Prot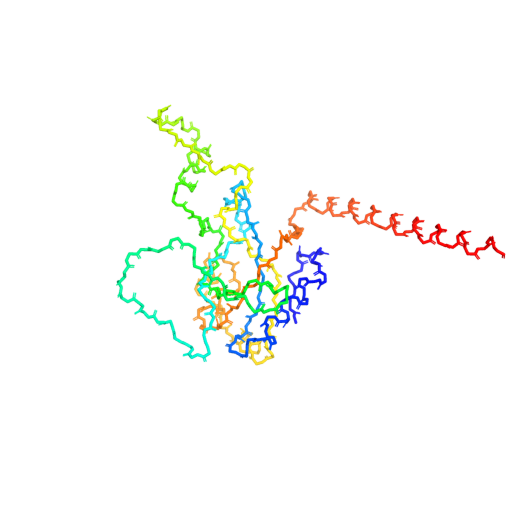ein AF-A0A7S3VY33-F1 (afdb_monomer_lite)

Sequence (222 aa):
VNVQGDEPLVEPSAIDASARLLLSHPTADIATLSTPLPAALLLDPSKVKVVCGPPLHSEGLLPVSRGAAGPSGGGAERVGGEGATCRRALFFSRAPIGVDRQTLASLLLRGGGAADPNPGAPNPGPNPGECAAQQHVGLYAFRPPSLQRFVELPPSRLEALEQLEQMRALEAGMAILVGEVQSARSGVDTREDYEMLQRVWREREGSARRSERAKRAGATGI

Secondary structure (DSSP, 8-state):
-EE-TT-TT--HHHHHHHHHHHHH-TT-SEEEEEEEEEGGGTT-TTS-EEEEES---TTS-----------S-------TTTPPPEEEEEEEESSS-SS-HHHHHHHHHHTTTPPPS-TTS---PPPTTSEEEEEEEEEEEE-HHHHHHHHHSPPPHHHHHHT-THHHHHHTT--EEEEE-S-PPPP--SHHHHHHHHHHHHHHHHHHHHHHHHHHHHHT--

Foldseek 3Di:
DDFDPLQPPDDVVQQVLQVVLCVVDVQAFKEFAKAFDFLVCLLPLVFKFWDWDAADDPPRDDPPPPDDDDDDDDDQDDPDDPRFRKTWTPDIASHNPAFDPLLVVVVVCVVVPDDDPDPPDPRPNPDRPDRGGITTHRDMDGDPVSVVVLVPQDQDPVCVVRVDSVVSCVVVVGIYMYGYDHDRDDGNPDPVSVVVVVVVVVVVVVVVVVVVVVVVVVVVPD

pLDDT: mean 73.26, std 20.67, range [27.84, 97.62]

Structure (mmCIF, N/CA/C/O backbone):
data_AF-A0A7S3VY33-F1
#
_entry.id   AF-A0A7S3VY33-F1
#
loop_
_atom_site.group_PDB
_atom_site.id
_atom_site.type_symbol
_atom_site.label_atom_id
_atom_site.label_alt_id
_atom_site.label_comp_id
_atom_site.label_asym_id
_atom_site.label_entity_id
_atom_site.label_seq_id
_atom_site.pdbx_PDB_ins_code
_atom_site.Cartn_x
_atom_site.Cartn_y
_atom_site.Cartn_z
_atom_site.occupancy
_atom_site.B_iso_or_equiv
_atom_site.auth_seq_id
_atom_site.auth_comp_id
_atom_site.auth_asym_id
_atom_site.auth_atom_id
_atom_site.pdbx_PDB_model_num
ATOM 1 N N . VAL A 1 1 ? -5.052 2.352 13.911 1.00 68.69 1 VAL A N 1
ATOM 2 C CA . VAL A 1 1 ? -4.043 2.540 12.846 1.00 68.69 1 VAL A CA 1
ATOM 3 C C . VAL A 1 1 ? -2.993 1.464 13.041 1.00 68.69 1 VAL A C 1
ATOM 5 O O . VAL A 1 1 ? -2.553 1.292 14.169 1.00 68.69 1 VAL A O 1
ATOM 8 N N . ASN A 1 2 ? -2.694 0.701 11.998 1.00 74.50 2 ASN A N 1
ATOM 9 C CA . ASN A 1 2 ? -1.633 -0.291 11.928 1.00 74.50 2 ASN A CA 1
ATOM 10 C C . ASN A 1 2 ? -0.453 0.309 11.151 1.00 74.50 2 ASN A C 1
ATOM 12 O O . ASN A 1 2 ? -0.655 0.894 10.088 1.00 74.50 2 ASN A O 1
ATOM 16 N N . VAL A 1 3 ? 0.756 0.169 11.678 1.00 65.94 3 VAL A N 1
ATOM 17 C CA . VAL A 1 3 ? 2.002 0.609 11.035 1.00 65.94 3 VAL A CA 1
ATOM 18 C C . VAL A 1 3 ? 2.843 -0.643 10.818 1.00 65.94 3 VAL A C 1
ATOM 20 O O . VAL A 1 3 ? 2.981 -1.422 11.763 1.00 65.94 3 VAL A O 1
ATOM 23 N N . GLN A 1 4 ? 3.367 -0.877 9.612 1.00 65.06 4 GLN A N 1
ATOM 24 C CA . GLN A 1 4 ? 4.280 -2.004 9.405 1.00 65.06 4 GLN A CA 1
ATOM 25 C C . GLN A 1 4 ? 5.554 -1.827 10.252 1.00 65.06 4 GLN A C 1
ATOM 27 O O . GLN A 1 4 ? 6.039 -0.715 10.463 1.00 65.06 4 GLN A O 1
ATOM 32 N N . GLY A 1 5 ? 6.062 -2.935 10.802 1.00 56.34 5 GLY A N 1
ATOM 33 C CA . GLY A 1 5 ? 7.156 -2.927 11.784 1.00 56.34 5 GLY A CA 1
ATOM 34 C C . GLY A 1 5 ? 8.536 -2.565 11.220 1.00 56.34 5 GLY A C 1
ATOM 35 O O . GLY A 1 5 ? 9.455 -2.304 11.991 1.00 56.34 5 GLY A O 1
ATOM 36 N N . ASP A 1 6 ? 8.671 -2.538 9.898 1.00 60.50 6 ASP A N 1
ATOM 37 C CA . ASP A 1 6 ? 9.856 -2.158 9.124 1.00 60.50 6 ASP A CA 1
ATOM 38 C C . ASP A 1 6 ? 9.933 -0.648 8.836 1.00 60.50 6 ASP A C 1
ATOM 40 O O . ASP A 1 6 ? 10.920 -0.187 8.270 1.00 60.50 6 ASP A O 1
ATOM 44 N N . GLU A 1 7 ? 8.963 0.150 9.299 1.00 59.84 7 GLU A N 1
ATOM 45 C CA . GLU A 1 7 ? 8.897 1.602 9.084 1.00 59.84 7 GLU A CA 1
ATOM 46 C C . GLU A 1 7 ? 9.165 2.404 10.386 1.00 59.84 7 GLU A C 1
ATOM 48 O O . GLU A 1 7 ? 8.288 3.097 10.910 1.00 59.84 7 GLU A O 1
ATOM 53 N N . PRO A 1 8 ? 10.386 2.381 10.962 1.00 58.38 8 PRO A N 1
ATOM 54 C CA . PRO A 1 8 ? 10.697 3.057 12.231 1.00 58.38 8 PRO A CA 1
ATOM 55 C C . PRO A 1 8 ? 10.697 4.592 12.132 1.00 58.38 8 PRO A C 1
ATOM 57 O O . PRO A 1 8 ? 10.870 5.289 13.135 1.00 58.38 8 PRO A O 1
ATOM 60 N N . LEU A 1 9 ? 10.556 5.127 10.919 1.00 64.88 9 LEU A N 1
ATOM 61 C CA . LEU A 1 9 ? 10.640 6.547 10.607 1.00 64.88 9 LEU A CA 1
ATOM 62 C C . LEU A 1 9 ? 9.317 7.142 10.104 1.00 64.88 9 LEU A C 1
ATOM 64 O O . LEU A 1 9 ? 9.339 8.250 9.569 1.00 64.88 9 LEU A O 1
ATOM 68 N N . VAL A 1 10 ? 8.173 6.467 10.274 1.00 70.12 10 VAL A N 1
ATOM 69 C CA . VAL A 1 10 ? 6.876 7.074 9.927 1.00 70.12 10 VAL A CA 1
ATOM 70 C C . VAL A 1 10 ? 6.707 8.411 10.653 1.00 70.12 10 VAL A C 1
ATOM 72 O O . VAL A 1 10 ? 6.793 8.495 11.878 1.00 70.12 10 VAL A O 1
ATOM 75 N N . GLU A 1 11 ? 6.463 9.474 9.887 1.00 71.50 11 GLU A N 1
ATOM 76 C CA . GLU A 1 11 ? 6.180 10.796 10.443 1.00 71.50 11 GLU A CA 1
ATOM 77 C C . GLU A 1 11 ? 4.804 10.788 11.133 1.00 71.50 11 GLU A C 1
ATOM 79 O O . GLU A 1 11 ? 3.837 10.292 10.549 1.00 71.50 11 GLU A O 1
ATOM 84 N N . PRO A 1 12 ? 4.649 11.385 12.330 1.00 77.62 12 PRO A N 1
ATOM 85 C CA . PRO A 1 12 ? 3.351 11.461 13.005 1.00 77.62 12 PRO A CA 1
ATOM 86 C C . PRO A 1 12 ? 2.241 12.076 12.138 1.00 77.62 12 PRO A C 1
ATOM 88 O O . PRO A 1 12 ? 1.094 11.640 12.185 1.00 77.62 12 PRO A O 1
ATOM 91 N N . SER A 1 13 ? 2.592 13.031 11.271 1.00 78.38 13 SER A N 1
ATOM 92 C CA . SER A 1 13 ? 1.653 13.643 10.325 1.00 78.38 13 SER A CA 1
ATOM 93 C C . SER A 1 13 ? 1.081 12.652 9.305 1.00 78.38 13 SER A C 1
ATOM 95 O O . SER A 1 13 ? -0.052 12.830 8.864 1.00 78.38 13 SER A O 1
ATOM 97 N N . ALA A 1 14 ? 1.815 11.592 8.953 1.00 80.06 14 ALA A N 1
ATOM 98 C CA . ALA A 1 14 ? 1.322 10.529 8.080 1.00 80.06 14 ALA A CA 1
ATOM 99 C C . ALA A 1 14 ? 0.254 9.681 8.793 1.00 80.06 14 ALA A C 1
ATOM 101 O O . ALA A 1 14 ? -0.792 9.373 8.218 1.00 80.06 14 ALA A O 1
ATOM 102 N N . ILE A 1 15 ? 0.466 9.372 10.077 1.00 82.19 15 ILE A N 1
ATOM 103 C CA . ILE A 1 15 ? -0.529 8.688 10.920 1.00 82.19 15 ILE A CA 1
ATOM 104 C C . ILE A 1 15 ? -1.824 9.503 10.950 1.00 82.19 15 ILE A C 1
ATOM 106 O O . ILE A 1 15 ? -2.887 8.978 10.605 1.00 82.19 15 ILE A O 1
ATOM 110 N N . ASP A 1 16 ? -1.721 10.795 11.260 1.00 83.50 16 ASP A N 1
ATOM 111 C CA . ASP A 1 16 ? -2.870 11.701 11.297 1.00 83.50 16 ASP A CA 1
ATOM 112 C C . ASP A 1 16 ? -3.561 11.818 9.934 1.00 83.50 16 ASP A C 1
ATOM 114 O O . ASP A 1 16 ? -4.792 11.792 9.866 1.00 83.50 16 ASP A O 1
ATOM 118 N N . ALA A 1 17 ? -2.797 11.900 8.841 1.00 84.56 17 ALA A N 1
ATOM 119 C CA . ALA A 1 17 ? -3.344 11.951 7.488 1.00 84.56 17 ALA A CA 1
ATOM 120 C C . ALA A 1 17 ? -4.180 10.701 7.175 1.00 84.56 17 ALA A C 1
ATOM 122 O O . ALA A 1 17 ? -5.326 10.823 6.741 1.00 84.56 17 ALA A O 1
ATOM 123 N N . SER A 1 18 ? -3.656 9.505 7.465 1.00 86.81 18 SER A N 1
ATOM 124 C CA . SER A 1 18 ? -4.378 8.246 7.231 1.00 86.81 18 SER A CA 1
ATOM 125 C C . SER A 1 18 ? -5.679 8.154 8.041 1.00 86.81 18 SER A C 1
ATOM 127 O O . SER A 1 18 ? -6.716 7.740 7.519 1.00 86.81 18 SER A O 1
ATOM 129 N N . ALA A 1 19 ? -5.667 8.607 9.299 1.00 87.31 19 ALA A N 1
ATOM 130 C CA . ALA A 1 19 ? -6.851 8.620 10.151 1.00 87.31 19 ALA A CA 1
ATOM 131 C C . ALA A 1 19 ? -7.896 9.635 9.661 1.00 87.31 19 ALA A C 1
ATOM 133 O O . ALA A 1 19 ? -9.084 9.311 9.576 1.00 87.31 19 ALA A O 1
ATOM 134 N N . ARG A 1 20 ? -7.461 10.846 9.288 1.00 87.75 20 ARG A N 1
ATOM 135 C CA . ARG A 1 20 ? -8.342 11.895 8.752 1.00 87.75 20 ARG A CA 1
ATOM 136 C C . ARG A 1 20 ? -9.048 11.452 7.476 1.00 87.75 20 ARG A C 1
ATOM 138 O O . ARG A 1 20 ? -10.230 11.746 7.342 1.00 87.75 20 ARG A O 1
ATOM 145 N N . LEU A 1 21 ? -8.372 10.714 6.590 1.00 86.50 21 LEU A N 1
ATOM 146 C CA . LEU A 1 21 ? -8.980 10.177 5.366 1.00 86.50 21 LEU A CA 1
ATOM 147 C C . LEU A 1 21 ? -10.179 9.274 5.658 1.00 86.50 21 LEU A C 1
ATOM 149 O O . LEU A 1 21 ? -11.223 9.429 5.028 1.00 86.50 21 LEU A O 1
ATOM 153 N N . LEU A 1 22 ? -10.062 8.364 6.630 1.00 87.50 22 LEU A N 1
ATOM 154 C CA . LEU A 1 22 ? -11.203 7.543 7.035 1.00 87.50 22 LEU A CA 1
ATOM 155 C C . LEU A 1 22 ? -12.299 8.380 7.691 1.00 87.50 22 LEU A C 1
ATOM 157 O O . LEU A 1 22 ? -13.477 8.158 7.424 1.00 87.50 22 LEU A O 1
ATOM 161 N N . LE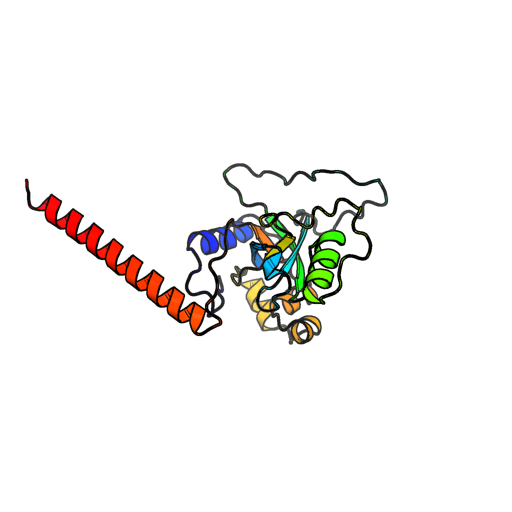U A 1 23 ? -11.956 9.339 8.548 1.00 87.25 23 LEU A N 1
ATOM 162 C CA . LEU A 1 23 ? -12.971 10.165 9.207 1.00 87.25 23 LEU A CA 1
ATOM 163 C C . LEU A 1 23 ? -13.785 10.995 8.203 1.00 87.25 23 LEU A C 1
ATOM 165 O O . LEU A 1 23 ? -14.988 11.151 8.397 1.00 87.25 23 LEU A O 1
ATOM 169 N N . SER A 1 24 ? -13.166 11.468 7.120 1.00 87.50 24 SER A N 1
ATOM 170 C CA . SER A 1 24 ? -13.840 12.256 6.083 1.00 87.50 24 SER A CA 1
ATOM 171 C C . SER A 1 24 ? -14.586 11.430 5.028 1.00 87.50 24 SER A C 1
ATOM 173 O O . SER A 1 24 ? -15.407 11.995 4.312 1.00 87.50 24 SER A O 1
ATOM 175 N N . HIS A 1 25 ? -14.367 10.111 4.947 1.00 87.12 25 HIS A N 1
ATOM 176 C CA . HIS A 1 25 ? -14.984 9.246 3.929 1.00 87.12 25 HIS A CA 1
ATOM 177 C C . HIS A 1 25 ? -15.664 8.012 4.550 1.00 87.12 25 HIS A C 1
ATOM 179 O O . HIS A 1 25 ? -15.075 6.925 4.580 1.00 87.12 25 HIS A O 1
ATOM 185 N N . PRO A 1 26 ? -16.918 8.141 5.033 1.00 85.38 26 PRO A N 1
ATOM 186 C CA . PRO A 1 26 ? -17.649 7.081 5.738 1.00 85.38 26 PRO A CA 1
ATOM 187 C C . PRO A 1 26 ? -17.758 5.745 4.990 1.00 85.38 26 PRO A C 1
ATOM 189 O O . PRO A 1 26 ? -17.822 4.700 5.627 1.00 85.38 26 PRO A O 1
ATOM 192 N N . THR A 1 27 ? -17.744 5.775 3.656 1.00 85.12 27 THR A N 1
ATOM 193 C CA . THR A 1 27 ? -17.903 4.602 2.780 1.00 85.12 27 THR A CA 1
ATOM 194 C C . THR A 1 27 ? -16.624 3.784 2.581 1.00 85.12 27 THR A C 1
ATOM 196 O O . THR A 1 27 ? -16.684 2.698 2.013 1.00 85.12 27 THR A O 1
ATOM 199 N N . ALA A 1 28 ? -15.467 4.280 3.026 1.00 90.56 28 ALA A N 1
ATOM 200 C CA . ALA A 1 28 ? -14.204 3.556 2.936 1.00 90.56 28 ALA A CA 1
ATOM 201 C C . ALA A 1 28 ? -13.998 2.604 4.119 1.00 90.56 28 ALA A C 1
ATOM 203 O O . ALA A 1 28 ? -14.278 2.966 5.262 1.00 90.56 28 ALA A O 1
ATOM 204 N N . ASP A 1 29 ? -13.438 1.425 3.859 1.00 94.31 29 ASP A N 1
ATOM 205 C CA . ASP A 1 29 ? -13.098 0.425 4.878 1.00 94.31 29 ASP A CA 1
ATOM 206 C C . ASP A 1 29 ? -11.719 0.679 5.501 1.00 94.31 29 ASP A C 1
ATOM 208 O O . ASP A 1 29 ? -11.506 0.515 6.709 1.00 94.31 29 ASP A O 1
ATOM 212 N N . ILE A 1 30 ? -10.772 1.063 4.644 1.00 95.00 30 ILE A N 1
ATOM 213 C CA . ILE A 1 30 ? -9.344 1.178 4.937 1.00 95.00 30 ILE A CA 1
ATOM 214 C C . ILE A 1 30 ? -8.831 2.482 4.318 1.00 95.00 30 ILE A C 1
ATOM 216 O O . ILE A 1 30 ? -9.273 2.877 3.238 1.00 95.00 30 ILE A O 1
ATOM 220 N N . ALA A 1 31 ? -7.875 3.141 4.969 1.00 93.88 31 ALA A N 1
ATOM 221 C CA . ALA A 1 31 ? -7.065 4.180 4.343 1.00 93.88 31 ALA A CA 1
ATOM 222 C C . ALA A 1 31 ? -5.577 3.861 4.479 1.00 93.88 31 ALA A C 1
ATOM 224 O O . ALA A 1 31 ? -5.125 3.379 5.513 1.00 93.88 31 ALA A O 1
ATOM 225 N N . THR A 1 32 ? -4.820 4.167 3.438 1.00 94.00 32 THR A N 1
ATOM 226 C CA . THR A 1 32 ? -3.361 4.095 3.383 1.00 94.00 32 THR A CA 1
ATOM 227 C C . THR A 1 32 ? -2.823 5.348 2.692 1.00 94.00 32 THR A C 1
ATOM 229 O O . THR A 1 32 ? -3.590 6.255 2.348 1.00 94.00 32 THR A O 1
ATOM 232 N N . LEU A 1 33 ? -1.510 5.427 2.507 1.00 92.75 33 LEU A N 1
ATOM 233 C CA . LEU A 1 33 ? -0.850 6.552 1.866 1.00 92.75 33 LEU A CA 1
ATOM 234 C C . LEU A 1 33 ? 0.017 6.101 0.694 1.00 92.75 33 LEU A C 1
ATOM 236 O O . LEU A 1 33 ? 0.456 4.952 0.611 1.00 92.75 33 LEU A O 1
ATOM 240 N N . SER A 1 34 ? 0.294 7.039 -0.202 1.00 92.44 34 SER A N 1
ATOM 241 C CA . SER A 1 34 ? 1.286 6.888 -1.253 1.00 92.44 34 SER A CA 1
ATOM 242 C C . SER A 1 34 ? 2.189 8.103 -1.349 1.00 92.44 34 SER A C 1
ATOM 244 O O . SER A 1 34 ? 1.837 9.203 -0.925 1.00 92.44 34 SER A O 1
ATOM 246 N N . THR A 1 35 ? 3.355 7.908 -1.947 1.00 90.12 35 THR A N 1
ATOM 247 C CA . THR A 1 35 ? 4.292 8.981 -2.253 1.00 90.12 35 THR A CA 1
ATOM 248 C C . THR A 1 35 ? 4.801 8.852 -3.688 1.00 90.12 35 THR A C 1
ATOM 250 O O . THR A 1 35 ? 4.847 7.739 -4.224 1.00 90.12 35 THR A O 1
ATOM 253 N N . PRO A 1 36 ? 5.185 9.960 -4.336 1.00 90.06 36 PRO A N 1
ATOM 254 C CA . PRO A 1 36 ? 5.891 9.924 -5.606 1.00 90.06 36 PRO A CA 1
ATOM 255 C C . PRO A 1 36 ? 7.079 8.942 -5.634 1.00 90.06 36 PRO A C 1
ATOM 257 O O . PRO A 1 36 ? 8.008 9.071 -4.841 1.00 90.06 36 PRO A O 1
ATOM 260 N N . LEU A 1 37 ? 7.083 7.986 -6.575 1.00 88.00 37 LEU A N 1
ATOM 261 C CA . LEU A 1 37 ? 8.202 7.063 -6.799 1.00 88.00 37 LEU A CA 1
ATOM 262 C C . LEU A 1 37 ? 9.128 7.586 -7.915 1.00 88.00 37 LEU A C 1
ATOM 264 O O . LEU A 1 37 ? 8.666 7.782 -9.048 1.00 88.00 37 LEU A O 1
ATOM 268 N N . PRO A 1 38 ? 10.434 7.770 -7.648 1.00 85.69 38 PRO A N 1
ATOM 269 C CA . PRO A 1 38 ? 11.415 8.074 -8.686 1.00 85.69 38 PRO A CA 1
ATOM 270 C C . PRO A 1 38 ? 11.573 6.925 -9.690 1.00 85.69 38 PRO A C 1
ATOM 272 O O . PRO A 1 38 ? 11.632 5.757 -9.304 1.00 85.69 38 PRO A O 1
ATOM 275 N N . ALA A 1 39 ? 11.743 7.251 -10.975 1.00 82.94 39 ALA A N 1
ATOM 276 C CA . ALA A 1 39 ? 11.905 6.266 -12.054 1.00 82.94 39 ALA A CA 1
ATOM 277 C C . ALA A 1 39 ? 13.034 5.242 -11.805 1.00 82.94 39 ALA A C 1
ATOM 279 O O . ALA A 1 39 ? 12.898 4.072 -12.154 1.00 82.94 39 ALA A O 1
ATOM 280 N N . ALA A 1 40 ? 14.127 5.659 -11.157 1.00 82.75 40 ALA A N 1
ATOM 281 C CA . ALA A 1 40 ? 15.264 4.791 -10.842 1.00 82.75 40 ALA A CA 1
ATOM 282 C C . ALA A 1 40 ? 14.914 3.630 -9.891 1.00 82.75 40 ALA A C 1
ATOM 284 O O . ALA A 1 40 ? 15.559 2.588 -9.936 1.00 82.75 40 ALA A O 1
ATOM 285 N N . LEU A 1 41 ? 13.884 3.795 -9.057 1.00 85.81 41 LEU A N 1
ATOM 286 C CA . LEU A 1 41 ? 13.425 2.790 -8.091 1.00 85.81 41 LEU A CA 1
ATOM 287 C C . LEU A 1 41 ? 12.231 1.979 -8.613 1.00 85.81 41 LEU A C 1
ATOM 289 O O . LEU A 1 41 ? 11.693 1.120 -7.919 1.00 85.81 41 LEU A O 1
ATOM 293 N N . LEU A 1 42 ? 11.791 2.232 -9.847 1.00 87.56 42 LEU A N 1
ATOM 294 C CA . LEU A 1 42 ? 10.589 1.616 -10.397 1.00 87.56 42 LEU A CA 1
ATOM 295 C C . LEU A 1 42 ? 10.708 0.091 -10.532 1.00 87.56 42 LEU A C 1
ATOM 297 O O . LEU A 1 42 ? 9.718 -0.615 -10.359 1.00 87.56 42 LEU A O 1
ATOM 301 N N . LEU A 1 43 ? 11.902 -0.426 -10.814 1.00 89.25 43 LEU A N 1
ATOM 302 C CA . LEU A 1 43 ? 12.136 -1.866 -10.960 1.00 89.25 43 LEU A CA 1
ATOM 303 C C . LEU A 1 43 ? 12.434 -2.572 -9.628 1.00 89.25 43 LEU A C 1
ATOM 305 O O . LEU A 1 43 ? 12.512 -3.796 -9.607 1.00 89.25 43 LEU A O 1
ATOM 309 N N . ASP A 1 44 ? 12.577 -1.831 -8.526 1.00 88.62 44 ASP A N 1
ATOM 310 C CA . ASP A 1 44 ? 12.843 -2.404 -7.207 1.00 88.62 44 ASP A CA 1
ATOM 311 C C . ASP A 1 44 ? 11.568 -3.067 -6.638 1.00 88.62 44 ASP A C 1
ATOM 313 O O . ASP A 1 44 ? 10.572 -2.369 -6.411 1.00 88.62 44 ASP A O 1
ATOM 317 N N . PRO A 1 45 ? 11.558 -4.395 -6.399 1.00 90.06 45 PRO A N 1
ATOM 318 C CA . PRO A 1 45 ? 10.388 -5.115 -5.895 1.00 90.06 45 PRO A CA 1
ATOM 319 C C . PRO A 1 45 ? 10.107 -4.884 -4.399 1.00 90.06 45 PRO A C 1
ATOM 321 O O . PRO A 1 45 ? 9.031 -5.263 -3.920 1.00 90.06 45 PRO A O 1
ATOM 324 N N . SER A 1 46 ? 11.038 -4.278 -3.651 1.00 88.69 46 SER A N 1
ATOM 325 C CA . SER A 1 46 ? 10.792 -3.833 -2.269 1.00 88.69 46 SER A CA 1
ATOM 326 C C . SER A 1 46 ? 9.862 -2.618 -2.236 1.00 88.69 46 SER A C 1
ATOM 328 O O . SER A 1 46 ? 9.078 -2.446 -1.305 1.00 88.69 46 SER A O 1
ATOM 330 N N . LYS A 1 47 ? 9.882 -1.795 -3.292 1.00 91.06 47 LYS A N 1
ATOM 331 C CA . LYS A 1 47 ? 9.013 -0.625 -3.420 1.00 91.06 47 LYS A CA 1
ATOM 332 C C . LYS A 1 47 ? 7.702 -1.062 -4.047 1.00 91.06 47 LYS A C 1
ATOM 334 O O . LYS A 1 47 ? 7.630 -1.279 -5.254 1.00 91.06 47 LYS A O 1
ATOM 339 N N . VAL A 1 48 ? 6.663 -1.203 -3.234 1.00 94.75 48 VAL A N 1
ATOM 340 C CA . VAL A 1 48 ? 5.318 -1.558 -3.705 1.00 94.75 48 VAL A CA 1
ATOM 341 C C . VAL A 1 48 ? 4.703 -0.367 -4.432 1.00 94.75 48 VAL A C 1
ATOM 343 O O . VAL A 1 48 ? 4.695 0.747 -3.911 1.00 94.75 48 VAL A O 1
ATOM 346 N N . LYS A 1 49 ? 4.171 -0.592 -5.634 1.00 96.00 49 LYS A N 1
ATOM 347 C CA . LYS A 1 49 ? 3.487 0.428 -6.436 1.00 96.00 49 LYS A CA 1
ATOM 348 C C . LYS A 1 49 ? 1.993 0.323 -6.190 1.00 96.00 49 LYS A C 1
ATOM 350 O O . LYS A 1 49 ? 1.461 -0.779 -6.055 1.00 96.00 49 LYS A O 1
ATOM 355 N N . VAL A 1 50 ? 1.314 1.463 -6.185 1.00 96.06 50 VAL A N 1
ATOM 356 C CA . VAL A 1 50 ? -0.146 1.539 -6.135 1.00 96.06 50 VAL A CA 1
ATOM 357 C C . VAL A 1 50 ? -0.676 2.271 -7.358 1.00 96.06 50 VAL A C 1
ATOM 359 O O . VAL A 1 50 ? -0.196 3.341 -7.729 1.00 96.06 50 VAL A O 1
ATOM 362 N N . VAL A 1 51 ? -1.691 1.690 -7.990 1.00 94.25 51 VAL A N 1
ATOM 363 C CA . VAL A 1 51 ? -2.482 2.360 -9.021 1.00 94.25 51 VAL A CA 1
ATOM 364 C C . VAL A 1 51 ? -3.770 2.826 -8.372 1.00 94.25 51 VAL A C 1
ATOM 366 O O . VAL A 1 51 ? -4.502 2.017 -7.801 1.00 94.25 51 VAL A O 1
ATOM 369 N N . CYS A 1 52 ? -4.060 4.121 -8.475 1.00 91.50 52 CYS A N 1
ATOM 370 C CA . CYS A 1 52 ? -5.275 4.698 -7.916 1.00 91.50 52 CYS A CA 1
ATOM 371 C C . CYS A 1 52 ? -6.222 5.176 -9.018 1.00 91.50 52 CYS A C 1
ATOM 373 O O . CYS A 1 52 ? -5.790 5.668 -10.059 1.00 91.50 52 CYS A O 1
ATOM 375 N N . GLY A 1 53 ? -7.516 5.052 -8.755 1.00 86.19 53 GLY A N 1
ATOM 376 C CA . GLY A 1 53 ? -8.602 5.551 -9.585 1.00 86.19 53 GLY A CA 1
ATOM 377 C C . GLY A 1 53 ? -9.227 6.813 -8.993 1.00 86.19 53 GLY A C 1
ATOM 378 O O . GLY A 1 53 ? -8.710 7.360 -8.012 1.00 86.19 53 GLY A O 1
ATOM 379 N N . PRO A 1 54 ? -10.352 7.273 -9.565 1.00 79.06 54 PRO A N 1
ATOM 380 C CA . PRO A 1 54 ? -11.105 8.382 -8.995 1.00 79.06 54 PRO A CA 1
ATOM 381 C C . PRO A 1 54 ? -11.540 8.087 -7.544 1.00 79.06 54 PRO A C 1
ATOM 383 O O . PRO A 1 54 ? -11.589 6.917 -7.139 1.00 79.06 54 PRO A O 1
ATOM 386 N N . PRO A 1 55 ? -11.841 9.131 -6.749 1.00 69.12 55 PRO A N 1
ATOM 387 C CA . PRO A 1 55 ? -12.367 8.972 -5.397 1.00 69.12 55 PRO A CA 1
ATOM 388 C C . PRO A 1 55 ? -13.646 8.124 -5.382 1.00 69.12 55 PRO A C 1
ATOM 390 O O . PRO A 1 55 ? -14.375 8.046 -6.371 1.00 69.12 55 PRO A O 1
ATOM 393 N N . LEU A 1 56 ? -13.939 7.499 -4.241 1.00 63.72 56 LEU A N 1
ATOM 394 C CA . LEU A 1 56 ? -15.226 6.836 -4.034 1.00 63.72 56 LEU A CA 1
ATOM 395 C C . LEU A 1 56 ? -16.324 7.904 -3.967 1.00 63.72 56 LEU A C 1
ATOM 397 O O . LEU A 1 56 ? -16.354 8.697 -3.030 1.00 63.72 56 LEU A O 1
ATOM 401 N N . HIS A 1 57 ? -17.233 7.918 -4.940 1.00 58.97 57 HIS A N 1
ATOM 402 C CA . HIS A 1 57 ? -18.470 8.687 -4.816 1.00 58.97 57 HIS A CA 1
ATOM 403 C C . HIS A 1 57 ? -19.362 8.058 -3.736 1.00 58.97 57 HIS A C 1
ATOM 405 O O . HIS A 1 57 ? -19.307 6.848 -3.499 1.00 58.97 57 HIS A O 1
ATOM 411 N N . SER A 1 58 ? -20.214 8.867 -3.104 1.00 48.19 58 SER A N 1
ATOM 412 C CA . SER A 1 58 ? -21.156 8.433 -2.059 1.00 48.19 58 SER A CA 1
ATOM 413 C C . SER A 1 58 ? -22.096 7.292 -2.486 1.00 48.19 58 SER A C 1
ATOM 415 O O . SER A 1 58 ? -22.634 6.611 -1.625 1.00 48.19 58 SER A O 1
ATOM 417 N N . GLU A 1 59 ? -22.244 7.044 -3.791 1.00 47.75 59 GLU A N 1
ATOM 418 C CA . GLU A 1 59 ? -23.180 6.077 -4.390 1.00 47.75 59 GLU A CA 1
ATOM 419 C C . GLU A 1 59 ? -22.519 4.773 -4.901 1.00 47.75 59 GLU A C 1
ATOM 421 O O . GLU A 1 59 ? -23.137 4.001 -5.627 1.00 47.75 59 GLU A O 1
ATOM 426 N N . GLY A 1 60 ? -21.260 4.487 -4.548 1.00 42.81 60 GLY A N 1
ATOM 427 C CA . GLY A 1 60 ? -20.708 3.121 -4.626 1.00 42.81 60 GLY A CA 1
ATOM 428 C C . GLY A 1 60 ? -20.547 2.470 -6.014 1.00 42.81 60 GLY A C 1
ATOM 429 O O . GLY A 1 60 ? -20.131 1.314 -6.081 1.00 42.81 60 GLY A O 1
ATOM 430 N N . LEU A 1 61 ? -20.798 3.171 -7.124 1.00 37.22 61 LEU A N 1
ATOM 431 C CA . LEU A 1 61 ? -20.633 2.624 -8.475 1.00 37.22 61 LEU A CA 1
ATOM 432 C C . LEU A 1 61 ? -19.861 3.591 -9.381 1.00 37.22 61 LEU A C 1
ATOM 434 O O . LEU A 1 61 ? -20.157 4.782 -9.443 1.00 37.22 61 LEU A O 1
ATOM 438 N N . LEU A 1 62 ? -18.863 3.070 -10.105 1.00 39.62 62 LEU A N 1
ATOM 439 C CA . LEU A 1 62 ? -18.182 3.814 -11.166 1.00 39.62 62 LEU A CA 1
ATOM 440 C C . LEU A 1 62 ? -19.209 4.163 -12.257 1.00 39.62 62 LEU A C 1
ATOM 442 O O . LEU A 1 62 ? -19.822 3.237 -12.800 1.00 39.62 62 LEU A O 1
ATOM 446 N N . PRO A 1 63 ? -19.383 5.436 -12.653 1.00 35.06 63 PRO A N 1
ATOM 447 C CA . PRO A 1 63 ? -20.069 5.724 -13.899 1.00 35.06 63 PRO A CA 1
ATOM 448 C C . PRO A 1 63 ? -19.216 5.152 -15.036 1.00 35.06 63 PRO A C 1
ATOM 450 O O . PRO A 1 63 ? -18.098 5.600 -15.294 1.00 35.06 63 PRO A O 1
ATOM 453 N N . VAL A 1 64 ? -19.726 4.122 -15.712 1.00 34.22 64 VAL A N 1
ATOM 454 C CA . VAL A 1 64 ? -19.156 3.658 -16.978 1.00 34.22 64 VAL A CA 1
ATOM 455 C C . VAL A 1 64 ? -19.468 4.727 -18.019 1.00 34.22 64 VAL A C 1
ATOM 457 O O . VAL A 1 64 ? -20.494 4.676 -18.697 1.00 34.22 64 VAL A O 1
ATOM 460 N N . SER A 1 65 ? -18.589 5.715 -18.148 1.00 39.31 65 SER A N 1
ATOM 461 C CA . SER A 1 65 ? -18.637 6.653 -19.265 1.00 39.31 65 SER A CA 1
ATOM 462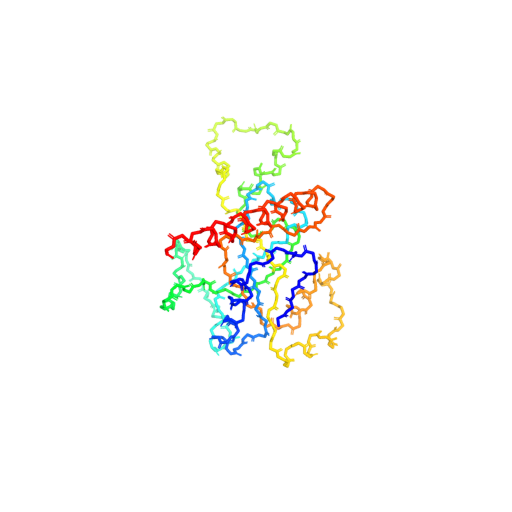 C C . SER A 1 65 ? -18.241 5.899 -20.534 1.00 39.31 65 SER A C 1
ATOM 464 O O . SER A 1 65 ? -17.061 5.735 -20.846 1.00 39.31 65 SER A O 1
ATOM 466 N N . ARG A 1 66 ? -19.236 5.385 -21.266 1.00 36.94 66 ARG A N 1
ATOM 467 C CA . ARG A 1 66 ? -19.040 4.900 -22.635 1.00 36.94 66 ARG A CA 1
ATOM 468 C C . ARG A 1 66 ? -18.667 6.090 -23.518 1.00 36.94 66 ARG A C 1
ATOM 470 O O . ARG A 1 66 ? -19.524 6.898 -23.839 1.00 36.94 66 ARG A O 1
ATOM 477 N N . GLY A 1 67 ? -17.399 6.134 -23.921 1.00 36.78 67 GLY A N 1
ATOM 478 C CA . GLY A 1 67 ? -16.916 6.830 -25.111 1.00 36.78 67 GLY A CA 1
ATOM 479 C C . GLY A 1 67 ? -16.972 8.357 -25.081 1.00 36.78 67 GLY A C 1
ATOM 480 O O . GLY A 1 67 ? -17.980 8.951 -25.432 1.00 36.78 67 GLY A O 1
ATOM 481 N N . ALA A 1 68 ? -15.828 8.983 -24.819 1.00 29.77 68 ALA A N 1
ATOM 482 C CA . ALA A 1 68 ? -15.396 10.185 -25.527 1.00 29.77 68 ALA A CA 1
ATOM 483 C C . ALA A 1 68 ? -13.884 10.349 -25.332 1.00 29.77 68 ALA A C 1
ATOM 485 O O . ALA A 1 68 ? -13.340 9.958 -24.301 1.00 29.77 68 ALA A O 1
ATOM 486 N N . ALA A 1 69 ? -13.225 10.867 -26.366 1.00 35.53 69 ALA A N 1
ATOM 487 C CA . ALA A 1 69 ? -11.798 11.143 -26.446 1.00 35.53 69 ALA A CA 1
ATOM 488 C C . ALA A 1 69 ? -11.236 11.808 -25.175 1.00 35.53 69 ALA A C 1
ATOM 490 O O . ALA A 1 69 ? -11.932 12.559 -24.494 1.00 35.53 69 ALA A O 1
ATOM 491 N N . GLY A 1 70 ? -9.978 11.488 -24.857 1.00 39.41 70 GLY A N 1
ATOM 492 C CA . GLY A 1 70 ? -9.351 11.836 -23.583 1.00 39.41 70 GLY A CA 1
ATOM 493 C C . GLY A 1 70 ? -9.363 13.330 -23.251 1.00 39.41 70 GLY A C 1
ATOM 494 O O . GLY A 1 70 ? -9.482 14.168 -24.143 1.00 39.41 70 GLY A O 1
ATOM 495 N N . PRO A 1 71 ? -9.150 13.666 -21.971 1.00 39.97 71 PRO A N 1
ATOM 496 C CA . PRO A 1 71 ? -8.619 14.975 -21.643 1.00 39.97 71 PRO A CA 1
ATOM 497 C C . PRO A 1 71 ? -7.421 14.903 -20.688 1.00 39.97 71 PRO A C 1
ATOM 499 O O . PRO A 1 71 ? -7.419 14.242 -19.650 1.00 39.97 71 PRO A O 1
ATOM 502 N N . SER A 1 72 ? -6.401 15.663 -21.068 1.00 37.78 72 SER A N 1
ATOM 503 C CA . SER A 1 72 ? -5.562 16.469 -20.186 1.00 37.78 72 SER A CA 1
ATOM 504 C C . SER A 1 72 ? -6.262 16.893 -18.885 1.00 37.78 72 SER A C 1
ATOM 506 O O . SER A 1 72 ? -7.337 17.485 -18.935 1.00 37.78 72 SER A O 1
ATOM 508 N N . GLY A 1 73 ? -5.601 16.668 -17.745 1.00 37.34 73 GLY A N 1
ATOM 509 C CA . GLY A 1 73 ? -5.868 17.375 -16.486 1.00 37.34 73 GLY A CA 1
ATOM 510 C C . GLY A 1 73 ? -7.243 17.122 -15.861 1.00 37.34 73 GLY A C 1
ATOM 511 O O . GLY A 1 73 ? -8.071 18.025 -15.801 1.00 37.34 73 GLY A O 1
ATOM 512 N N . GLY A 1 74 ? -7.479 15.914 -15.344 1.00 27.84 74 GLY A N 1
ATOM 513 C CA . GLY A 1 74 ? -8.652 15.621 -14.517 1.00 27.84 74 GLY A CA 1
ATOM 514 C C . GLY A 1 74 ? -8.534 16.283 -13.142 1.00 27.84 74 GLY A C 1
ATOM 515 O O . GLY A 1 74 ? -7.695 15.890 -12.334 1.00 27.84 74 GLY A O 1
ATOM 516 N N . GLY A 1 75 ? -9.356 17.305 -12.898 1.00 28.23 75 GLY A N 1
ATOM 517 C CA . GLY A 1 75 ? -9.406 18.051 -11.645 1.00 28.23 75 GLY A CA 1
ATOM 518 C C . GLY A 1 75 ? -9.740 17.157 -10.454 1.00 28.23 75 GLY A C 1
ATOM 519 O O . GLY A 1 75 ? -10.843 16.629 -10.352 1.00 28.23 75 GLY A O 1
ATOM 520 N N . ALA A 1 76 ? -8.779 17.026 -9.539 1.00 40.19 76 ALA A N 1
ATOM 521 C CA . ALA A 1 76 ? -9.039 16.585 -8.180 1.00 40.19 76 ALA A CA 1
ATOM 522 C C . ALA A 1 76 ? -9.983 17.597 -7.517 1.00 40.19 76 ALA A C 1
ATOM 524 O O . ALA A 1 76 ? -9.717 18.803 -7.526 1.00 40.19 76 ALA A O 1
ATOM 525 N N . GLU A 1 77 ? -11.084 17.110 -6.958 1.00 32.59 77 GLU A N 1
ATOM 526 C CA . GLU A 1 77 ? -11.980 17.911 -6.137 1.00 32.59 77 GLU A CA 1
ATOM 527 C C . GLU A 1 77 ? -11.181 18.435 -4.935 1.00 32.59 77 GLU A C 1
ATOM 529 O O . GLU A 1 77 ? -10.779 17.682 -4.046 1.00 32.59 77 GLU A O 1
ATOM 534 N N . ARG A 1 78 ? -10.855 19.734 -4.955 1.00 30.81 78 ARG A N 1
ATOM 535 C CA . ARG A 1 78 ? -10.169 20.392 -3.844 1.00 30.81 78 ARG A CA 1
ATOM 536 C C . ARG A 1 78 ? -11.192 20.647 -2.750 1.00 30.81 78 ARG A C 1
ATOM 538 O O . ARG A 1 78 ? -11.857 21.680 -2.746 1.00 30.81 78 ARG A O 1
ATOM 545 N N . VAL A 1 79 ? -11.297 19.717 -1.812 1.00 35.31 79 VAL A N 1
ATOM 546 C CA . VAL A 1 79 ? -11.932 20.003 -0.526 1.00 35.31 79 VAL A CA 1
ATOM 547 C C . VAL A 1 79 ? -11.033 21.007 0.204 1.00 35.31 79 VAL A C 1
ATOM 549 O O . VAL A 1 79 ? -9.827 20.799 0.334 1.00 35.31 79 VAL A O 1
ATOM 552 N N . GLY A 1 80 ? -11.606 22.151 0.577 1.00 28.92 80 GLY A N 1
ATOM 553 C CA . GLY A 1 80 ? -10.883 23.292 1.133 1.00 28.92 80 GLY A CA 1
ATOM 554 C C . GLY A 1 80 ? -10.037 22.955 2.366 1.00 28.92 80 GLY A C 1
ATOM 555 O O . GLY A 1 80 ? -10.478 22.230 3.252 1.00 28.92 80 GLY A O 1
ATOM 556 N N . GLY A 1 81 ? -8.841 23.555 2.412 1.00 32.28 81 GLY A N 1
ATOM 557 C CA . GLY A 1 81 ? -7.909 23.552 3.545 1.00 32.28 81 GLY A CA 1
ATOM 558 C C . GLY A 1 81 ? -6.863 22.436 3.491 1.00 32.28 81 GLY A C 1
ATOM 559 O O . GLY A 1 81 ? -7.095 21.376 4.051 1.00 32.28 81 GLY A O 1
ATOM 560 N N . GLU A 1 82 ? -5.725 22.677 2.820 1.00 39.78 82 GLU A N 1
ATOM 561 C CA . GLU A 1 82 ? -4.501 21.832 2.838 1.00 39.78 82 GLU A CA 1
ATOM 562 C C . GLU A 1 82 ? -4.729 20.301 2.781 1.00 39.78 82 GLU A C 1
ATOM 564 O O . GLU A 1 82 ? -3.989 19.513 3.370 1.00 39.78 82 GLU A O 1
ATOM 569 N N . GLY A 1 83 ? -5.774 19.864 2.074 1.00 42.78 83 GLY A N 1
ATOM 570 C CA . GLY A 1 83 ? -6.180 18.466 2.004 1.00 42.78 83 GLY A CA 1
ATOM 571 C C . GLY A 1 83 ? -5.344 17.691 0.994 1.00 42.78 83 GLY A C 1
ATOM 572 O O . GLY A 1 83 ? -5.364 17.999 -0.197 1.00 42.78 83 GLY A O 1
ATOM 573 N N . ALA A 1 84 ? -4.633 16.666 1.465 1.00 53.69 84 ALA A N 1
ATOM 574 C CA . ALA A 1 84 ? -4.040 15.647 0.607 1.00 53.69 84 ALA A CA 1
ATOM 575 C C . ALA A 1 84 ? -5.10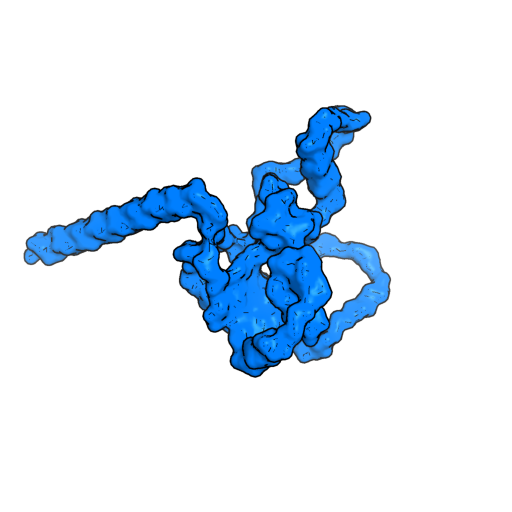7 15.092 -0.352 1.00 53.69 84 ALA A C 1
ATOM 577 O O . ALA A 1 84 ? -6.219 14.759 0.067 1.00 53.69 84 ALA A O 1
ATOM 578 N N . THR A 1 85 ? -4.776 14.999 -1.639 1.00 71.12 85 THR A N 1
ATOM 579 C CA . THR A 1 85 ? -5.647 14.395 -2.647 1.00 71.12 85 THR A CA 1
ATOM 580 C C . THR A 1 85 ? -5.961 12.956 -2.241 1.00 71.12 85 THR A C 1
ATOM 582 O O . THR A 1 85 ? -5.064 12.158 -1.966 1.00 71.12 85 THR A O 1
ATOM 585 N N . CYS A 1 86 ? -7.251 12.633 -2.163 1.00 78.12 86 CYS A N 1
ATOM 586 C CA . CYS A 1 86 ? -7.725 11.302 -1.811 1.00 78.12 86 CYS A CA 1
ATOM 587 C C . CYS A 1 86 ? -8.138 10.554 -3.078 1.00 78.12 86 CYS A C 1
ATOM 589 O O . CYS A 1 86 ? -8.911 11.067 -3.887 1.00 78.12 86 CYS A O 1
ATOM 591 N N . ARG A 1 87 ? -7.622 9.339 -3.259 1.00 89.69 87 ARG A N 1
ATOM 592 C CA . ARG A 1 87 ? -7.932 8.468 -4.398 1.00 89.69 87 ARG A CA 1
ATOM 593 C C . ARG A 1 87 ? -8.284 7.067 -3.912 1.00 89.69 87 ARG A C 1
ATOM 595 O O . ARG A 1 87 ? -7.906 6.672 -2.814 1.00 89.69 87 ARG A O 1
ATOM 602 N N . ARG A 1 88 ? -8.997 6.286 -4.722 1.00 91.62 88 ARG A N 1
ATOM 603 C CA . ARG A 1 88 ? -9.274 4.873 -4.415 1.00 91.62 88 ARG A CA 1
ATOM 604 C C . ARG A 1 88 ? -8.144 3.995 -4.946 1.00 91.62 88 ARG A C 1
ATOM 606 O O . ARG A 1 88 ? -7.776 4.148 -6.108 1.00 91.62 88 ARG A O 1
ATOM 613 N N . ALA A 1 89 ? -7.651 3.037 -4.166 1.00 94.94 89 ALA A N 1
ATOM 614 C CA . ALA A 1 89 ? -6.741 2.021 -4.693 1.00 94.94 89 ALA A CA 1
ATOM 615 C C . ALA A 1 89 ? -7.472 1.108 -5.692 1.00 94.94 89 ALA A C 1
ATOM 617 O O . ALA A 1 89 ? -8.548 0.581 -5.403 1.00 94.94 89 ALA A O 1
ATOM 618 N N . LEU A 1 90 ? -6.882 0.915 -6.870 1.00 95.25 90 LEU A N 1
ATOM 619 C CA . LEU A 1 90 ? -7.327 -0.071 -7.856 1.00 95.25 90 LEU A CA 1
ATOM 620 C C . LEU A 1 90 ? -6.500 -1.351 -7.769 1.00 95.25 90 LEU A C 1
ATOM 622 O O . LEU A 1 90 ? -7.048 -2.435 -7.947 1.00 95.25 90 LEU A O 1
ATOM 626 N N . PHE A 1 91 ? -5.194 -1.227 -7.519 1.00 97.19 91 PHE A N 1
ATOM 627 C CA . PHE A 1 91 ? -4.285 -2.367 -7.459 1.00 97.19 91 PHE A CA 1
ATOM 628 C C . PHE A 1 91 ? -2.977 -2.006 -6.748 1.00 97.19 91 PHE A C 1
ATOM 630 O O . PHE A 1 91 ? -2.513 -0.867 -6.862 1.00 97.19 91 PHE A O 1
ATOM 637 N N . PHE A 1 92 ? -2.364 -2.985 -6.082 1.00 97.44 92 PHE A N 1
ATOM 638 C CA . PHE A 1 92 ? -0.997 -2.906 -5.564 1.00 97.44 92 PHE A CA 1
ATOM 639 C C . PHE A 1 92 ? -0.150 -3.991 -6.218 1.00 97.44 92 PHE A C 1
ATOM 641 O O . PHE A 1 92 ? -0.634 -5.098 -6.436 1.00 97.44 92 PHE A O 1
ATOM 648 N N . SER A 1 93 ? 1.107 -3.690 -6.529 1.00 97.31 93 SER A N 1
ATOM 649 C CA . SER A 1 93 ? 2.020 -4.691 -7.081 1.00 97.31 93 SER A CA 1
ATOM 650 C C . SER A 1 93 ? 3.466 -4.367 -6.769 1.00 97.31 93 SER A C 1
ATOM 652 O O . SER A 1 93 ? 3.846 -3.199 -6.638 1.00 97.31 93 SER A O 1
ATOM 654 N N . ARG A 1 94 ? 4.296 -5.404 -6.705 1.00 95.50 94 ARG A N 1
ATOM 655 C CA . ARG A 1 94 ? 5.758 -5.246 -6.723 1.00 95.50 94 ARG A CA 1
ATOM 656 C C . ARG A 1 94 ? 6.276 -4.974 -8.138 1.00 95.50 94 ARG A C 1
ATOM 658 O O . ARG A 1 94 ? 7.332 -4.359 -8.299 1.00 95.50 94 ARG A O 1
ATOM 665 N N . ALA A 1 95 ? 5.514 -5.381 -9.157 1.00 94.88 95 ALA A N 1
ATOM 666 C CA . ALA A 1 95 ? 5.814 -5.130 -10.561 1.00 94.88 95 ALA A CA 1
ATOM 667 C C . ALA A 1 95 ? 5.769 -3.622 -10.900 1.00 94.88 95 ALA A C 1
ATOM 669 O O . ALA A 1 95 ? 5.113 -2.837 -10.206 1.00 94.88 95 ALA A O 1
ATOM 670 N N . PRO A 1 96 ? 6.445 -3.188 -11.980 1.00 92.25 96 PRO A N 1
ATOM 671 C CA . PRO A 1 96 ? 6.479 -1.785 -12.390 1.00 92.25 96 PRO A CA 1
ATOM 672 C C . PRO A 1 96 ? 5.160 -1.363 -13.061 1.00 92.25 96 PRO A C 1
ATOM 674 O O . PRO A 1 96 ? 5.058 -1.284 -14.285 1.00 92.25 96 PRO A O 1
ATOM 677 N N . ILE A 1 97 ? 4.134 -1.105 -12.249 1.00 92.88 97 ILE A N 1
ATOM 678 C CA . ILE A 1 97 ? 2.807 -0.635 -12.676 1.00 92.88 97 ILE A CA 1
ATOM 679 C C . ILE A 1 97 ? 2.617 0.864 -12.412 1.00 92.88 97 ILE A C 1
ATOM 681 O O . ILE A 1 97 ? 3.339 1.465 -11.621 1.00 92.88 97 ILE A O 1
ATOM 685 N N . GLY A 1 98 ? 1.609 1.466 -13.053 1.00 87.69 98 GLY A N 1
ATOM 686 C CA . GLY A 1 98 ? 1.272 2.883 -12.857 1.00 87.69 98 GLY A CA 1
ATOM 687 C C . GLY A 1 98 ? 2.218 3.863 -13.554 1.00 87.69 98 GLY A C 1
ATOM 688 O O . GLY A 1 98 ? 2.143 5.056 -13.283 1.00 87.69 98 GLY A O 1
ATOM 689 N N . VAL A 1 99 ? 3.066 3.349 -14.445 1.00 85.81 99 VAL A N 1
ATOM 690 C CA . VAL A 1 99 ? 4.015 4.091 -15.274 1.00 85.81 99 VAL A CA 1
ATOM 691 C C . VAL A 1 99 ? 3.553 4.121 -16.727 1.00 85.81 99 VAL A C 1
ATOM 693 O O . VAL A 1 99 ? 2.893 3.189 -17.198 1.00 85.81 99 VAL A O 1
ATOM 696 N N . ASP A 1 100 ? 3.900 5.176 -17.459 1.00 83.06 100 ASP A N 1
ATOM 697 C CA . ASP A 1 100 ? 3.626 5.225 -18.885 1.00 83.06 100 ASP A CA 1
ATOM 698 C C . ASP A 1 100 ? 4.501 4.229 -19.670 1.00 83.06 100 ASP A C 1
ATOM 700 O O . ASP A 1 100 ? 5.603 3.828 -19.279 1.00 83.06 100 ASP A O 1
ATOM 704 N N . ARG A 1 101 ? 3.984 3.828 -20.831 1.00 81.31 101 ARG A N 1
ATOM 705 C CA . ARG A 1 101 ? 4.604 2.816 -21.689 1.00 81.31 101 ARG A CA 1
ATOM 706 C C . ARG A 1 101 ? 6.023 3.196 -22.132 1.00 81.31 101 ARG A C 1
ATOM 708 O O . ARG A 1 101 ? 6.860 2.304 -22.259 1.00 81.31 101 ARG A O 1
ATOM 715 N N . GLN A 1 102 ? 6.282 4.471 -22.427 1.00 78.50 102 GLN A N 1
ATOM 716 C CA . GLN A 1 102 ? 7.563 4.916 -22.985 1.00 78.50 102 GLN A CA 1
ATOM 717 C C . GLN A 1 102 ? 8.646 4.940 -21.909 1.00 78.50 102 GLN A C 1
ATOM 719 O O . GLN A 1 102 ? 9.761 4.466 -22.151 1.00 78.50 102 GLN A O 1
ATOM 724 N N . THR A 1 103 ? 8.298 5.399 -20.707 1.00 77.75 103 THR A N 1
ATOM 725 C CA . THR A 1 103 ? 9.183 5.354 -19.543 1.00 77.75 103 THR A CA 1
ATOM 726 C C . THR A 1 103 ? 9.584 3.925 -19.206 1.00 77.75 103 THR A C 1
ATOM 728 O O . THR A 1 103 ? 10.777 3.639 -19.076 1.00 77.75 103 THR A O 1
ATOM 731 N N . LEU A 1 104 ? 8.619 3.002 -19.119 1.00 83.50 104 LEU A N 1
ATOM 732 C CA . LEU A 1 104 ? 8.922 1.602 -18.815 1.00 83.50 104 LEU A CA 1
ATOM 733 C C . LEU A 1 104 ? 9.826 0.971 -19.884 1.00 83.50 104 LEU A C 1
ATOM 735 O O . LEU A 1 104 ? 10.815 0.325 -19.543 1.00 83.50 104 LEU A O 1
ATOM 739 N N . ALA A 1 105 ? 9.524 1.190 -21.168 1.00 82.50 105 ALA A N 1
ATOM 740 C CA . ALA A 1 105 ? 10.342 0.680 -22.268 1.00 82.50 105 ALA A CA 1
ATOM 741 C C . ALA A 1 105 ? 11.785 1.200 -22.189 1.00 82.50 105 ALA A C 1
ATOM 743 O O . ALA A 1 105 ? 12.733 0.420 -22.282 1.00 82.50 105 ALA A O 1
ATOM 744 N N . SER A 1 106 ? 11.953 2.500 -21.947 1.00 78.12 106 SER A N 1
ATOM 745 C CA . SER A 1 106 ? 13.270 3.125 -21.809 1.00 78.12 106 SER A CA 1
ATOM 746 C C . SER A 1 106 ? 14.067 2.567 -20.626 1.00 78.12 106 SER A C 1
ATOM 748 O O . SER A 1 106 ? 15.268 2.328 -20.756 1.00 78.12 106 SER A O 1
ATOM 750 N N . LEU A 1 107 ? 13.422 2.322 -19.481 1.00 77.88 107 LEU A N 1
ATOM 751 C CA . LEU A 1 107 ? 14.079 1.751 -18.299 1.00 77.88 107 LEU A CA 1
ATOM 752 C C . LEU A 1 107 ? 14.528 0.303 -18.529 1.00 77.88 107 LEU A C 1
ATOM 754 O O . LEU A 1 107 ? 15.654 -0.052 -18.177 1.00 77.88 107 LEU A O 1
ATOM 758 N N . LEU A 1 108 ? 13.684 -0.516 -19.159 1.00 81.75 108 LEU A N 1
ATOM 759 C CA . LEU A 1 108 ? 14.010 -1.913 -19.459 1.00 81.75 108 LEU A CA 1
ATOM 760 C C . LEU A 1 108 ? 15.164 -2.032 -20.464 1.00 81.75 108 LEU A C 1
ATOM 762 O O . LEU A 1 108 ? 16.053 -2.860 -20.275 1.00 81.75 108 LEU A O 1
ATOM 766 N N . LEU A 1 109 ? 15.194 -1.180 -21.495 1.00 77.00 109 LEU A N 1
ATOM 767 C CA . LEU A 1 109 ? 16.276 -1.166 -22.487 1.00 77.00 109 LEU A CA 1
ATOM 768 C C . LEU A 1 109 ? 17.620 -0.747 -21.871 1.00 77.00 109 LEU A C 1
ATOM 770 O O . LEU A 1 109 ? 18.648 -1.359 -22.161 1.00 77.00 109 LEU A O 1
ATOM 774 N N . ARG A 1 110 ? 17.616 0.236 -20.959 1.00 68.06 110 ARG A N 1
ATOM 775 C CA . ARG A 1 110 ? 18.825 0.673 -20.236 1.00 68.06 110 ARG A CA 1
ATOM 776 C C . ARG A 1 110 ? 19.390 -0.402 -19.303 1.00 68.06 110 ARG A C 1
ATOM 778 O O . ARG A 1 110 ? 20.605 -0.481 -19.156 1.00 68.06 110 ARG A O 1
ATOM 785 N N . GLY A 1 111 ? 18.540 -1.244 -18.712 1.00 54.84 111 GLY A N 1
ATOM 786 C CA . GLY A 1 111 ? 18.965 -2.385 -17.891 1.00 54.84 111 GLY A CA 1
ATOM 787 C C . GLY A 1 111 ? 19.530 -3.573 -18.685 1.00 54.84 111 GLY A C 1
ATOM 788 O O . GLY A 1 111 ? 20.103 -4.476 -18.083 1.00 54.84 111 GLY A O 1
ATOM 789 N N . GLY A 1 112 ? 19.383 -3.581 -20.017 1.00 47.31 112 GLY A N 1
ATOM 790 C CA . GLY A 1 112 ? 19.724 -4.714 -20.888 1.00 47.31 112 GLY A CA 1
ATOM 791 C C . GLY A 1 112 ? 20.982 -4.557 -21.750 1.00 47.31 112 GLY A C 1
ATOM 792 O O . GLY A 1 112 ? 21.261 -5.441 -22.554 1.00 47.31 112 GLY A O 1
ATOM 793 N N . GLY A 1 113 ? 21.735 -3.457 -21.640 1.00 42.75 113 GLY A N 1
ATOM 794 C CA . GLY A 1 113 ? 22.965 -3.254 -22.424 1.00 42.75 113 GLY A CA 1
ATOM 795 C C . GLY A 1 113 ? 22.765 -3.152 -23.946 1.00 42.75 113 GLY A C 1
ATOM 796 O O . GLY A 1 113 ? 23.739 -3.222 -24.692 1.00 42.75 113 GLY A O 1
ATOM 797 N N . ALA A 1 114 ? 21.532 -2.977 -24.428 1.00 40.69 114 ALA A N 1
ATOM 798 C CA . ALA A 1 114 ? 21.257 -2.777 -25.846 1.00 40.69 114 ALA A CA 1
ATOM 799 C C . ALA A 1 114 ? 21.276 -1.278 -26.168 1.00 40.69 114 ALA A C 1
ATOM 801 O O . ALA A 1 114 ? 20.475 -0.507 -25.637 1.00 40.69 114 ALA A O 1
ATOM 802 N N . ALA A 1 115 ? 22.210 -0.873 -27.032 1.00 45.84 115 ALA A N 1
ATOM 803 C CA . ALA A 1 115 ? 22.227 0.459 -27.619 1.00 45.84 115 ALA A CA 1
ATOM 804 C C . ALA A 1 115 ? 20.888 0.748 -28.315 1.00 45.84 115 ALA A C 1
ATOM 806 O O . ALA A 1 115 ? 20.300 -0.136 -28.941 1.00 45.84 115 ALA A O 1
ATOM 807 N N . ASP A 1 116 ? 20.427 1.989 -28.184 1.00 50.16 116 ASP A N 1
ATOM 808 C CA . ASP A 1 116 ? 19.198 2.483 -28.796 1.00 50.16 116 ASP A CA 1
ATOM 809 C C . ASP A 1 116 ? 19.209 2.195 -30.315 1.00 50.16 116 ASP A C 1
ATOM 811 O O . ASP A 1 116 ? 20.106 2.678 -31.014 1.00 50.16 116 ASP A O 1
ATOM 815 N N . PRO A 1 117 ? 18.264 1.401 -30.856 1.00 50.75 117 PRO A N 1
ATOM 816 C CA . PRO A 1 117 ? 18.228 1.090 -32.282 1.00 50.75 117 PRO A CA 1
ATOM 817 C C . PRO A 1 117 ? 17.837 2.299 -33.148 1.00 50.75 117 PRO A C 1
ATOM 819 O O . PRO A 1 117 ? 17.856 2.185 -34.374 1.00 50.75 117 PRO A O 1
ATOM 822 N N . ASN A 1 118 ? 17.482 3.448 -32.553 1.00 51.38 118 ASN A N 1
ATOM 823 C CA . ASN A 1 118 ? 17.145 4.657 -33.297 1.00 51.38 118 ASN A CA 1
ATOM 824 C C . ASN A 1 118 ? 17.780 5.930 -32.690 1.00 51.38 118 ASN A C 1
ATOM 826 O O . ASN A 1 118 ? 17.121 6.659 -31.949 1.00 51.38 118 ASN A O 1
ATOM 830 N N . PRO A 1 119 ? 19.033 6.268 -33.051 1.00 48.53 119 PRO A N 1
ATOM 831 C CA . PRO A 1 119 ? 19.782 7.391 -32.472 1.00 48.53 119 PRO A CA 1
ATOM 832 C C . PRO A 1 119 ? 19.259 8.794 -32.856 1.00 48.53 119 PRO A C 1
ATOM 834 O O . PRO A 1 119 ? 19.891 9.790 -32.512 1.00 48.53 119 PRO A O 1
ATOM 837 N N . GLY A 1 120 ? 18.138 8.895 -33.585 1.00 50.09 120 GLY A N 1
ATOM 838 C CA . GLY A 1 120 ? 17.585 10.156 -34.097 1.00 50.09 120 GLY A CA 1
ATOM 839 C C . GLY A 1 120 ? 16.212 10.563 -33.552 1.00 50.09 120 GLY A C 1
ATOM 840 O O . GLY A 1 120 ? 15.743 11.653 -33.877 1.00 50.09 120 GLY A O 1
ATOM 841 N N . ALA A 1 121 ? 15.544 9.732 -32.746 1.00 48.44 121 ALA A N 1
ATOM 842 C CA . ALA A 1 121 ? 14.301 10.140 -32.093 1.00 48.44 121 ALA A CA 1
ATOM 843 C C . ALA A 1 121 ? 14.634 10.923 -30.810 1.00 48.44 121 ALA A C 1
ATOM 845 O O . ALA A 1 121 ? 15.462 10.451 -30.028 1.00 48.44 121 ALA A O 1
ATOM 846 N N . PRO A 1 122 ? 14.014 12.089 -30.541 1.00 46.34 122 PRO A N 1
ATOM 847 C CA . PRO A 1 122 ? 14.125 12.699 -29.226 1.00 46.34 122 PRO A CA 1
ATOM 848 C C . PRO A 1 122 ? 13.486 11.726 -28.235 1.00 46.34 122 PRO A C 1
ATOM 850 O O . PRO A 1 122 ? 12.266 11.592 -28.190 1.00 46.34 122 PRO A O 1
ATOM 853 N N . ASN A 1 123 ? 14.310 11.000 -27.485 1.00 51.94 123 ASN A N 1
ATOM 854 C CA . ASN A 1 123 ? 13.857 10.220 -26.349 1.00 51.94 123 ASN A CA 1
ATOM 855 C C . ASN A 1 123 ? 14.132 11.052 -25.094 1.00 51.94 123 ASN A C 1
ATOM 857 O O . ASN A 1 123 ? 15.207 10.912 -24.498 1.00 51.94 123 ASN A O 1
ATOM 861 N N . PRO A 1 124 ? 13.211 11.941 -24.676 1.00 48.78 124 PRO A N 1
ATOM 862 C CA . PRO A 1 124 ? 13.227 12.418 -23.315 1.00 48.78 124 PRO A CA 1
ATOM 863 C C . PRO A 1 124 ? 12.725 11.242 -22.477 1.00 48.78 124 PRO A C 1
ATOM 865 O O . PRO A 1 124 ? 11.580 11.219 -22.037 1.00 48.78 124 PRO A O 1
ATOM 868 N N . GLY A 1 125 ? 13.565 10.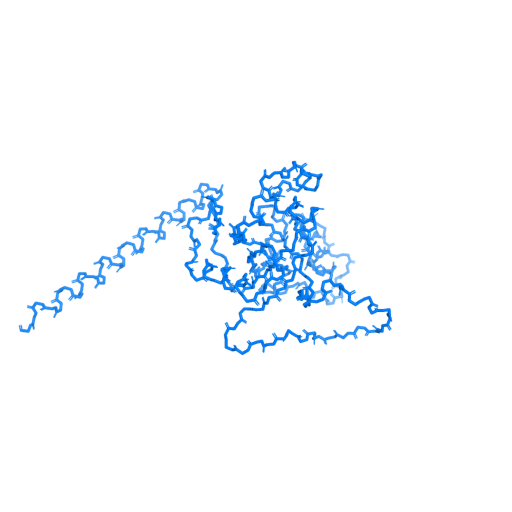217 -22.281 1.00 50.25 125 GLY A N 1
ATOM 869 C CA . GLY A 1 125 ? 13.358 9.316 -21.151 1.00 50.25 125 GLY A CA 1
ATOM 870 C C . GLY A 1 125 ? 13.117 10.189 -19.914 1.00 50.25 125 GLY A C 1
ATOM 871 O O . GLY A 1 125 ? 13.656 11.302 -19.882 1.00 50.25 125 GLY A O 1
ATOM 872 N N . PRO A 1 126 ? 12.298 9.747 -18.945 1.00 49.12 126 PRO A N 1
ATOM 873 C CA . PRO A 1 126 ? 11.844 10.615 -17.861 1.00 49.12 126 PRO A CA 1
ATOM 874 C C . PRO A 1 126 ? 13.034 11.374 -17.287 1.00 49.12 126 PRO A C 1
ATOM 876 O O . PRO A 1 126 ? 14.069 10.763 -16.977 1.00 49.12 126 PRO A O 1
ATOM 879 N N . ASN A 1 127 ? 12.915 12.701 -17.197 1.00 46.03 127 ASN A N 1
ATOM 880 C CA . ASN A 1 127 ? 13.961 13.497 -16.572 1.00 46.03 127 ASN A CA 1
ATOM 881 C C . ASN A 1 127 ? 14.241 12.876 -15.194 1.00 46.03 127 ASN A C 1
ATOM 883 O O . ASN A 1 127 ? 13.281 12.538 -14.494 1.00 46.03 127 ASN A O 1
ATOM 887 N N . PRO A 1 128 ? 15.505 12.677 -14.783 1.00 40.16 128 PRO A N 1
ATOM 888 C CA . PRO A 1 128 ? 15.820 12.213 -13.436 1.00 40.16 128 PRO A CA 1
ATOM 889 C C . PRO A 1 128 ? 15.211 13.187 -12.412 1.00 40.16 128 PRO A C 1
ATOM 891 O O . PRO A 1 128 ? 15.769 14.247 -12.150 1.00 40.16 128 PRO A O 1
ATOM 894 N N . GLY A 1 129 ? 14.015 12.874 -11.904 1.00 42.12 129 GLY A N 1
ATOM 895 C CA . GLY A 1 129 ? 13.198 13.790 -11.100 1.00 42.12 129 GLY A CA 1
ATOM 896 C C . GLY A 1 129 ? 11.696 13.763 -11.407 1.00 42.12 129 GLY A C 1
ATOM 897 O O . GLY A 1 129 ? 10.907 14.159 -10.553 1.00 42.12 129 GLY A O 1
ATOM 898 N N . GLU A 1 130 ? 11.271 13.259 -12.568 1.00 56.44 130 GLU A N 1
ATOM 899 C CA . GLU A 1 130 ? 9.851 13.046 -12.865 1.00 56.44 130 GLU A CA 1
ATOM 900 C C . GLU A 1 130 ? 9.345 11.764 -12.190 1.00 56.44 130 GLU A C 1
ATOM 902 O O . GLU A 1 130 ? 9.963 10.695 -12.244 1.00 56.44 130 GLU A O 1
ATOM 907 N N . CYS A 1 131 ? 8.223 11.895 -11.487 1.00 59.28 131 CYS A N 1
ATOM 908 C CA . CYS A 1 131 ? 7.610 10.804 -10.753 1.00 59.28 131 CYS A CA 1
ATOM 909 C C . CYS A 1 131 ? 6.954 9.814 -11.725 1.00 59.28 131 CYS A C 1
ATOM 911 O O . CYS A 1 131 ? 5.984 10.156 -12.398 1.00 59.28 131 CYS A O 1
ATOM 913 N N . ALA A 1 132 ? 7.484 8.591 -11.788 1.00 73.00 132 ALA A N 1
ATOM 914 C CA . ALA A 1 132 ? 7.062 7.593 -12.770 1.00 73.00 132 ALA A CA 1
ATOM 915 C C . ALA A 1 132 ? 5.850 6.771 -12.312 1.00 73.00 132 ALA A C 1
ATOM 917 O O . ALA A 1 132 ? 5.136 6.224 -13.142 1.00 73.00 132 ALA A O 1
ATOM 918 N N . ALA A 1 133 ? 5.643 6.645 -11.001 1.00 88.81 133 ALA A N 1
ATOM 919 C CA . ALA A 1 133 ? 4.555 5.881 -10.397 1.00 88.81 133 ALA A CA 1
ATOM 920 C C . ALA A 1 133 ? 4.317 6.350 -8.953 1.00 88.81 133 ALA A C 1
ATOM 922 O O . ALA A 1 133 ? 5.041 7.197 -8.435 1.00 88.81 133 ALA A O 1
ATOM 923 N N . GLN A 1 134 ? 3.320 5.786 -8.274 1.00 92.25 134 GLN A N 1
ATOM 924 C CA . GLN A 1 134 ? 3.099 6.019 -6.845 1.00 92.25 134 GLN A CA 1
ATOM 925 C C . GLN A 1 134 ? 3.603 4.827 -6.034 1.00 92.25 134 GLN A C 1
ATOM 927 O O . GLN A 1 134 ? 3.196 3.693 -6.284 1.00 92.25 134 GLN A O 1
ATOM 932 N N . GLN A 1 135 ? 4.466 5.089 -5.056 1.00 93.25 135 GLN A N 1
ATOM 933 C CA . GLN A 1 135 ? 4.888 4.111 -4.062 1.00 93.25 135 GLN A CA 1
ATOM 934 C C . GLN A 1 135 ? 3.859 4.065 -2.936 1.00 93.25 135 GLN A C 1
ATOM 936 O O . GLN A 1 135 ? 3.506 5.100 -2.378 1.00 93.25 135 GLN A O 1
ATOM 941 N N . HIS A 1 136 ? 3.405 2.873 -2.579 1.00 93.94 136 HIS A N 1
ATOM 942 C CA . HIS A 1 136 ? 2.609 2.637 -1.381 1.00 93.94 136 HIS A CA 1
ATOM 943 C C . HIS A 1 136 ? 3.466 2.783 -0.113 1.00 93.94 136 HIS A C 1
ATOM 945 O O . HIS A 1 136 ? 4.598 2.300 -0.064 1.00 93.94 136 HIS A O 1
ATOM 951 N N . VAL A 1 137 ? 2.905 3.412 0.918 1.00 90.31 137 VAL A N 1
ATOM 952 C CA . VAL A 1 137 ? 3.510 3.534 2.251 1.00 90.31 137 VAL A CA 1
ATOM 953 C C . VAL A 1 137 ? 2.863 2.518 3.179 1.00 90.31 137 VAL A C 1
ATOM 955 O O . VAL A 1 137 ? 1.639 2.506 3.269 1.00 90.31 137 VAL A O 1
ATOM 958 N N . GLY A 1 138 ? 3.666 1.724 3.898 1.00 87.88 138 GLY A N 1
ATOM 959 C CA . GLY A 1 138 ? 3.250 0.649 4.817 1.00 87.88 138 GLY A CA 1
ATOM 960 C C . GLY A 1 138 ? 2.484 1.084 6.074 1.00 87.88 138 GLY A C 1
ATOM 961 O O . GLY A 1 138 ? 2.753 0.624 7.182 1.00 87.88 138 GLY A O 1
ATOM 962 N N . LEU A 1 139 ? 1.525 1.992 5.925 1.00 89.06 139 LEU A N 1
ATOM 963 C CA . LEU A 1 139 ? 0.708 2.576 6.974 1.00 89.06 139 LEU A CA 1
ATOM 964 C C . LEU A 1 139 ? -0.767 2.387 6.628 1.00 89.06 139 LEU A C 1
ATOM 966 O O . LEU A 1 139 ? -1.208 2.734 5.532 1.00 89.06 139 LEU A O 1
ATOM 970 N N . TYR A 1 140 ? -1.543 1.903 7.593 1.00 91.62 140 TYR A N 1
ATOM 971 C CA . TYR A 1 140 ? -2.955 1.605 7.406 1.00 91.62 140 TYR A CA 1
ATOM 972 C C . TYR A 1 140 ? -3.814 2.129 8.552 1.00 91.62 140 TYR A C 1
ATOM 974 O O . TYR A 1 140 ? -3.623 1.796 9.718 1.00 91.62 140 TYR A O 1
ATOM 982 N N . ALA A 1 141 ? -4.857 2.879 8.237 1.00 93.06 141 ALA A N 1
ATOM 983 C CA . ALA A 1 141 ? -5.977 3.101 9.133 1.00 93.06 141 ALA A CA 1
ATOM 984 C C . ALA A 1 141 ? -7.108 2.139 8.753 1.00 93.06 141 ALA A C 1
ATOM 986 O O . ALA A 1 141 ? -7.422 1.975 7.577 1.00 93.06 141 ALA A O 1
ATOM 987 N N . PHE A 1 142 ? -7.734 1.523 9.753 1.00 93.88 142 PHE A N 1
ATOM 988 C CA . PHE A 1 142 ? -8.891 0.649 9.575 1.00 93.88 142 PHE A CA 1
ATOM 989 C C . PHE A 1 142 ? -10.059 1.185 10.384 1.00 93.88 142 PHE A C 1
ATOM 991 O O . PHE A 1 142 ? -9.869 1.669 11.508 1.00 93.88 142 PHE A O 1
ATOM 998 N N . ARG A 1 143 ? -11.276 1.013 9.865 1.00 91.81 143 ARG A N 1
ATOM 999 C CA . ARG A 1 143 ? -12.458 1.034 10.727 1.00 91.81 143 ARG A CA 1
ATOM 1000 C C . ARG A 1 143 ? -12.498 -0.241 11.574 1.00 91.81 143 ARG A C 1
ATOM 1002 O O . ARG A 1 143 ? -12.154 -1.301 11.056 1.00 91.81 143 ARG A O 1
ATOM 1009 N N . PRO A 1 144 ? -12.975 -0.183 12.830 1.00 93.62 144 PRO A N 1
ATOM 1010 C CA . PRO A 1 144 ? -13.113 -1.375 13.665 1.00 93.62 144 PRO A CA 1
ATOM 1011 C C . PRO A 1 144 ? -13.848 -2.556 12.994 1.00 93.62 144 PRO A C 1
ATOM 1013 O O . PRO A 1 144 ? -13.266 -3.640 12.968 1.00 93.62 144 PRO A O 1
ATOM 1016 N N . PRO A 1 145 ? -15.045 -2.390 12.384 1.00 94.44 145 PRO A N 1
ATOM 1017 C CA . PRO A 1 145 ? -15.720 -3.506 11.711 1.00 94.44 145 PRO A CA 1
ATOM 1018 C C . PRO A 1 145 ? -14.950 -4.019 10.486 1.00 94.44 145 PRO A C 1
ATOM 1020 O O . PRO A 1 145 ? -14.922 -5.219 10.229 1.00 94.44 145 PRO A O 1
ATOM 1023 N N . SER A 1 146 ? -14.279 -3.133 9.747 1.00 95.19 146 SER A N 1
ATOM 1024 C CA . SER A 1 146 ? -13.475 -3.517 8.584 1.00 95.19 146 SER A CA 1
ATOM 1025 C C . SER A 1 146 ? -12.228 -4.305 8.996 1.00 95.19 146 SER A C 1
ATOM 1027 O O . SER A 1 146 ? -11.880 -5.269 8.323 1.00 95.19 146 SER A O 1
ATOM 1029 N N . LEU A 1 147 ? -11.585 -3.956 10.118 1.00 95.38 147 LEU A N 1
ATOM 1030 C CA . LEU A 1 147 ? -10.465 -4.727 10.665 1.00 95.38 147 LEU A CA 1
ATOM 1031 C C . LEU A 1 147 ? -10.907 -6.129 11.097 1.00 95.38 147 LEU A C 1
ATOM 1033 O O . LEU A 1 147 ? -10.234 -7.096 10.761 1.00 95.38 147 LEU A O 1
ATOM 1037 N N . GLN A 1 148 ? -12.039 -6.238 11.800 1.00 95.44 148 GLN A N 1
ATOM 1038 C CA . GLN A 1 148 ? -12.612 -7.531 12.200 1.00 95.44 148 GLN A CA 1
ATOM 1039 C C . GLN A 1 148 ? -12.893 -8.411 10.982 1.00 95.44 148 GLN A C 1
ATOM 1041 O O . GLN A 1 148 ? -12.423 -9.541 10.913 1.00 95.44 148 GLN A O 1
ATOM 1046 N N . ARG A 1 149 ? -13.558 -7.849 9.967 1.00 96.06 149 ARG A N 1
ATOM 1047 C CA . ARG A 1 149 ? -13.789 -8.545 8.702 1.00 96.06 149 ARG A CA 1
ATOM 1048 C C . ARG A 1 149 ? -12.478 -8.987 8.052 1.00 96.06 149 ARG A C 1
ATOM 1050 O O . ARG A 1 149 ? -12.389 -10.116 7.594 1.00 96.06 149 ARG A O 1
ATOM 1057 N N . PHE A 1 150 ? -11.470 -8.116 8.000 1.00 96.12 150 PHE A N 1
ATOM 1058 C CA . PHE A 1 150 ? -10.198 -8.407 7.337 1.00 96.12 150 PHE A CA 1
ATOM 1059 C C . PHE A 1 150 ? -9.452 -9.588 7.965 1.00 96.12 150 PHE A C 1
ATOM 1061 O O . PHE A 1 150 ? -8.954 -10.444 7.236 1.00 96.12 150 PHE A O 1
ATOM 1068 N N . VAL A 1 151 ? -9.395 -9.660 9.299 1.00 95.12 151 VAL A N 1
ATOM 1069 C CA . VAL A 1 151 ? -8.677 -10.744 9.994 1.00 95.12 151 VAL A CA 1
ATOM 1070 C C . VAL A 1 151 ? -9.364 -12.106 9.857 1.00 95.12 151 VAL A C 1
ATOM 1072 O O . VAL A 1 151 ? -8.703 -13.129 10.001 1.00 95.12 151 VAL A O 1
ATOM 1075 N N . GLU A 1 152 ? -10.661 -12.128 9.544 1.00 96.88 152 GLU A N 1
ATOM 1076 C CA . GLU A 1 152 ? -11.433 -13.350 9.283 1.00 96.88 152 GLU A CA 1
ATOM 1077 C C . GLU A 1 152 ? -11.291 -13.859 7.838 1.00 96.88 152 GLU A C 1
ATOM 1079 O O . GLU A 1 152 ? -11.625 -15.011 7.553 1.00 96.88 152 GLU A O 1
ATOM 1084 N N . LEU A 1 153 ? -10.799 -13.029 6.909 1.00 96.69 153 LEU A N 1
ATOM 1085 C CA . LEU A 1 153 ? -10.635 -13.428 5.512 1.00 96.69 153 LEU A CA 1
ATOM 1086 C C . LEU A 1 153 ? -9.498 -14.452 5.363 1.00 96.69 153 LEU A C 1
ATOM 1088 O O . LEU A 1 153 ? -8.384 -14.201 5.842 1.00 96.69 153 LEU A O 1
ATOM 1092 N N . PRO A 1 154 ? -9.716 -15.560 4.628 1.00 96.69 154 PRO A N 1
ATOM 1093 C CA . PRO A 1 154 ? -8.631 -16.465 4.277 1.00 96.69 154 PRO A CA 1
ATOM 1094 C C . PRO A 1 154 ? -7.629 -15.764 3.346 1.00 96.69 154 PRO A C 1
ATOM 1096 O O . PRO A 1 154 ? -8.015 -14.828 2.634 1.00 96.69 154 PRO A O 1
ATOM 1099 N N . PRO A 1 155 ? -6.365 -16.227 3.302 1.00 95.69 155 PRO A N 1
ATOM 1100 C CA . PRO A 1 155 ? -5.395 -15.725 2.345 1.00 95.69 155 PRO A CA 1
ATOM 1101 C C . PRO A 1 155 ? -5.926 -15.801 0.917 1.00 95.69 155 PRO A C 1
ATOM 1103 O O . PRO A 1 155 ? -6.497 -16.818 0.508 1.00 95.69 155 PRO A O 1
ATOM 1106 N N . SER A 1 156 ? -5.761 -14.721 0.164 1.00 96.38 156 SER A N 1
ATOM 1107 C CA . SER A 1 156 ? -6.321 -14.617 -1.180 1.00 96.38 156 SER A CA 1
ATOM 1108 C C . SER A 1 156 ? -5.313 -15.027 -2.260 1.00 96.38 156 SER A C 1
ATOM 1110 O O . SER A 1 156 ? -4.112 -15.174 -2.015 1.00 96.38 156 SER A O 1
ATOM 1112 N N . ARG A 1 157 ? -5.784 -15.227 -3.498 1.00 97.38 157 ARG A N 1
ATOM 1113 C CA . ARG A 1 157 ? -4.899 -15.624 -4.602 1.00 97.38 157 ARG A CA 1
ATOM 1114 C C . ARG A 1 157 ? -3.909 -14.511 -4.952 1.00 97.38 157 ARG A C 1
ATOM 1116 O O . ARG A 1 157 ? -2.740 -14.806 -5.189 1.00 97.38 157 ARG A O 1
ATOM 1123 N N . LEU A 1 158 ? -4.358 -13.257 -5.026 1.00 95.88 158 LEU A N 1
ATOM 1124 C CA . LEU A 1 158 ? -3.491 -12.114 -5.324 1.00 95.88 158 LEU A CA 1
ATOM 1125 C C . LEU A 1 158 ? -2.555 -11.794 -4.161 1.00 95.88 158 LEU A C 1
ATOM 1127 O O . LEU A 1 158 ? -1.412 -11.434 -4.418 1.00 95.88 158 LEU A O 1
ATOM 1131 N N . GLU A 1 159 ? -2.988 -11.983 -2.912 1.00 97.00 159 GLU A N 1
ATOM 1132 C CA . GLU A 1 159 ? -2.089 -11.904 -1.756 1.00 97.00 159 GLU A CA 1
ATOM 1133 C C . GLU A 1 159 ? -0.933 -12.895 -1.895 1.00 97.00 159 GLU A C 1
ATOM 1135 O O . GLU A 1 159 ? 0.218 -12.496 -1.750 1.00 97.00 159 GLU A O 1
ATOM 1140 N N . ALA A 1 160 ? -1.213 -14.154 -2.244 1.00 96.56 160 ALA A N 1
ATOM 1141 C CA . ALA A 1 160 ? -0.172 -15.164 -2.423 1.00 96.56 160 ALA A CA 1
ATOM 1142 C C . ALA A 1 160 ? 0.774 -14.852 -3.598 1.00 96.56 160 ALA A C 1
ATOM 1144 O O . ALA A 1 160 ? 1.973 -15.110 -3.508 1.00 96.56 160 ALA A O 1
ATOM 1145 N N . LEU A 1 161 ? 0.251 -14.300 -4.700 1.00 96.38 161 LEU A N 1
ATOM 1146 C CA . LEU A 1 161 ? 1.050 -13.961 -5.883 1.00 96.38 161 LEU A CA 1
ATOM 1147 C C . LEU A 1 161 ? 1.945 -12.737 -5.667 1.00 96.38 161 LEU A C 1
ATOM 1149 O O . LEU A 1 161 ? 3.104 -12.752 -6.072 1.00 96.38 161 LEU A O 1
ATOM 1153 N N . GLU A 1 162 ? 1.412 -11.684 -5.049 1.00 96.12 162 GLU A N 1
ATOM 1154 C CA . GLU A 1 162 ? 2.132 -10.421 -4.841 1.00 96.12 162 GLU A CA 1
ATOM 1155 C C . GLU A 1 162 ? 2.894 -10.386 -3.507 1.00 96.12 162 GLU A C 1
ATOM 1157 O O . GLU A 1 162 ? 3.776 -9.547 -3.317 1.00 96.12 162 GLU A O 1
ATOM 1162 N N . GLN A 1 163 ? 2.581 -11.297 -2.580 1.00 95.94 163 GLN A N 1
ATOM 1163 C CA . GLN A 1 163 ? 3.035 -11.267 -1.186 1.00 95.94 163 GLN A CA 1
ATOM 1164 C C . GLN A 1 163 ? 2.695 -9.921 -0.526 1.00 95.94 163 GLN A C 1
ATOM 1166 O O . GLN A 1 163 ? 3.577 -9.214 -0.027 1.00 95.94 163 GLN A O 1
ATOM 1171 N N . LEU A 1 164 ? 1.415 -9.542 -0.617 1.00 96.00 164 LEU A N 1
ATOM 1172 C CA . LEU A 1 164 ? 0.861 -8.259 -0.174 1.00 96.00 164 LEU A CA 1
ATOM 1173 C C . LEU A 1 164 ? -0.519 -8.465 0.471 1.00 96.00 164 LEU A C 1
ATOM 1175 O O . LEU A 1 164 ? -1.499 -8.721 -0.229 1.00 96.00 164 LEU A O 1
ATOM 1179 N N . GLU A 1 165 ? -0.622 -8.315 1.793 1.00 94.62 165 GLU A N 1
ATOM 1180 C CA . GLU A 1 165 ? -1.867 -8.563 2.542 1.00 94.62 165 GLU A CA 1
ATOM 1181 C C . GLU A 1 165 ? -3.025 -7.643 2.118 1.00 94.62 165 GLU A C 1
ATOM 1183 O O . GLU A 1 165 ? -4.191 -8.035 2.153 1.00 94.62 165 GLU A O 1
ATOM 1188 N N . GLN A 1 166 ? -2.735 -6.421 1.666 1.00 95.19 166 GLN A N 1
ATOM 1189 C CA . GLN A 1 166 ? -3.754 -5.492 1.175 1.00 95.19 166 GLN A CA 1
ATOM 1190 C C . GLN A 1 166 ? -4.456 -5.987 -0.097 1.00 95.19 166 GLN A C 1
ATOM 1192 O O . GLN A 1 166 ? -5.571 -5.552 -0.394 1.00 95.19 166 GLN A O 1
ATOM 1197 N N . MET A 1 167 ? -3.855 -6.933 -0.826 1.00 97.62 167 MET A N 1
ATOM 1198 C CA . MET A 1 167 ? -4.508 -7.573 -1.968 1.00 97.62 167 MET A CA 1
ATOM 1199 C C . MET A 1 167 ? -5.700 -8.430 -1.540 1.00 97.62 167 MET A C 1
ATOM 1201 O O . MET A 1 167 ? -6.709 -8.439 -2.243 1.00 97.62 167 MET A O 1
ATOM 1205 N N . ARG A 1 168 ? -5.650 -9.049 -0.353 1.00 97.44 168 ARG A N 1
ATOM 1206 C CA . ARG A 1 168 ? -6.788 -9.774 0.235 1.00 97.44 168 ARG A CA 1
ATOM 1207 C C . ARG A 1 168 ? -7.969 -8.860 0.511 1.00 97.44 168 ARG A C 1
ATOM 1209 O O . ARG A 1 168 ? -9.105 -9.216 0.209 1.00 97.44 168 ARG A O 1
ATOM 1216 N N . ALA A 1 169 ? -7.704 -7.660 1.027 1.00 96.56 169 ALA A N 1
ATOM 1217 C CA . ALA A 1 169 ? -8.741 -6.656 1.231 1.00 96.56 169 ALA A CA 1
ATOM 1218 C C . ALA A 1 169 ? -9.375 -6.227 -0.105 1.00 96.56 169 ALA A C 1
ATOM 1220 O O . ALA A 1 169 ? -10.603 -6.195 -0.213 1.00 96.56 169 ALA A O 1
ATOM 1221 N N . LEU A 1 170 ? -8.563 -5.966 -1.140 1.00 95.94 170 LEU A N 1
ATOM 1222 C CA . LEU A 1 170 ? -9.075 -5.625 -2.473 1.00 95.94 170 LEU A CA 1
ATOM 1223 C C . LEU A 1 170 ? -9.901 -6.760 -3.098 1.00 95.94 170 LEU A C 1
ATOM 1225 O O . LEU A 1 170 ? -10.984 -6.491 -3.618 1.00 95.94 170 LEU A O 1
ATOM 1229 N N . GLU A 1 171 ? -9.443 -8.016 -3.032 1.00 96.19 171 GLU A N 1
ATOM 1230 C CA . GLU A 1 171 ? -10.192 -9.170 -3.562 1.00 96.19 171 GLU A CA 1
ATOM 1231 C C . GLU A 1 171 ? -11.510 -9.408 -2.823 1.00 96.19 171 GLU A C 1
ATOM 1233 O O . GLU A 1 171 ? -12.504 -9.777 -3.444 1.00 96.19 171 GLU A O 1
ATOM 1238 N N . ALA A 1 172 ? -11.560 -9.132 -1.518 1.00 96.06 172 ALA A N 1
ATOM 1239 C CA . ALA A 1 172 ? -12.792 -9.183 -0.733 1.00 96.06 172 ALA A CA 1
ATOM 1240 C C . ALA A 1 172 ? -13.732 -7.983 -0.978 1.00 96.06 172 ALA A C 1
ATOM 1242 O O . ALA A 1 172 ? -14.765 -7.854 -0.311 1.00 96.06 172 ALA A O 1
ATOM 1243 N N . GLY A 1 173 ? -13.386 -7.091 -1.911 1.00 95.06 173 GLY A N 1
ATOM 1244 C CA . GLY A 1 173 ? -14.181 -5.918 -2.263 1.00 95.06 173 GLY A CA 1
ATOM 1245 C C . GLY A 1 173 ? -14.158 -4.815 -1.207 1.00 95.06 173 GLY A C 1
ATOM 1246 O O . GLY A 1 173 ? -15.053 -3.973 -1.203 1.00 95.06 173 GLY A O 1
ATOM 1247 N N . MET A 1 174 ? -13.174 -4.813 -0.302 1.00 95.19 174 MET A N 1
ATOM 1248 C CA . MET A 1 174 ? -13.023 -3.741 0.679 1.00 95.19 174 MET A CA 1
ATOM 1249 C C . MET A 1 174 ? -12.523 -2.466 -0.004 1.00 95.19 174 MET A C 1
ATOM 1251 O O . MET A 1 174 ? -11.615 -2.478 -0.841 1.00 95.19 174 MET A O 1
ATOM 1255 N N . ALA A 1 175 ? -13.121 -1.343 0.365 1.00 94.00 175 ALA A N 1
ATOM 1256 C CA . ALA A 1 175 ? -12.796 -0.038 -0.175 1.00 94.00 175 ALA A CA 1
ATOM 1257 C C . ALA A 1 175 ? -11.542 0.537 0.501 1.00 94.00 175 ALA A C 1
ATOM 1259 O O . ALA A 1 175 ? -11.580 0.926 1.670 1.00 94.00 175 ALA A O 1
ATOM 1260 N N . ILE A 1 176 ? -10.439 0.628 -0.249 1.00 95.19 176 ILE A N 1
ATOM 1261 C CA . ILE A 1 176 ? -9.173 1.198 0.230 1.00 95.19 176 ILE A CA 1
ATOM 1262 C C . ILE A 1 176 ? -8.970 2.594 -0.364 1.00 95.19 176 ILE A C 1
ATOM 1264 O O . ILE A 1 176 ? -8.889 2.756 -1.586 1.00 95.19 176 ILE A O 1
ATOM 1268 N N . LEU A 1 177 ? -8.864 3.598 0.503 1.00 94.81 177 LEU A N 1
ATOM 1269 C CA . LEU A 1 177 ? -8.457 4.953 0.140 1.00 94.81 177 LEU A CA 1
ATOM 1270 C C . LEU A 1 177 ? -6.947 5.129 0.243 1.00 94.81 177 LEU A C 1
ATOM 1272 O O . LEU A 1 177 ? -6.295 4.534 1.095 1.00 94.81 177 LEU A O 1
ATOM 1276 N N . VAL A 1 178 ? -6.411 5.990 -0.610 1.00 93.56 178 VAL A N 1
ATOM 1277 C CA . VAL A 1 178 ? -4.995 6.331 -0.695 1.00 93.56 178 VAL A CA 1
ATOM 1278 C C . VAL A 1 178 ? -4.876 7.847 -0.667 1.00 93.56 178 VAL A C 1
ATOM 1280 O O . VAL A 1 178 ? -5.423 8.525 -1.540 1.00 93.56 178 VAL A O 1
ATOM 1283 N N . GLY A 1 179 ? -4.197 8.376 0.347 1.00 91.56 179 GLY A N 1
ATOM 1284 C CA . GLY A 1 179 ? -3.811 9.786 0.400 1.00 91.56 179 GLY A CA 1
ATOM 1285 C C . GLY A 1 179 ? -2.380 9.999 -0.061 1.00 91.56 179 GLY A C 1
ATOM 1286 O O . GLY A 1 179 ? -1.508 9.178 0.207 1.00 91.56 179 GLY A O 1
ATOM 1287 N N . GLU A 1 180 ? -2.121 11.117 -0.721 1.00 89.19 180 GLU A N 1
ATOM 1288 C CA . GLU A 1 180 ? -0.771 11.453 -1.175 1.00 89.19 180 GLU A CA 1
ATOM 1289 C C . GLU A 1 180 ? 0.022 12.222 -0.117 1.00 89.19 180 GLU A C 1
ATOM 1291 O O . GLU A 1 180 ? -0.458 13.202 0.455 1.00 89.19 180 GLU A O 1
ATOM 1296 N N . VAL A 1 181 ? 1.270 11.807 0.097 1.00 86.69 181 VAL A N 1
ATOM 1297 C CA . VAL A 1 181 ? 2.257 12.520 0.913 1.00 86.69 181 VAL A CA 1
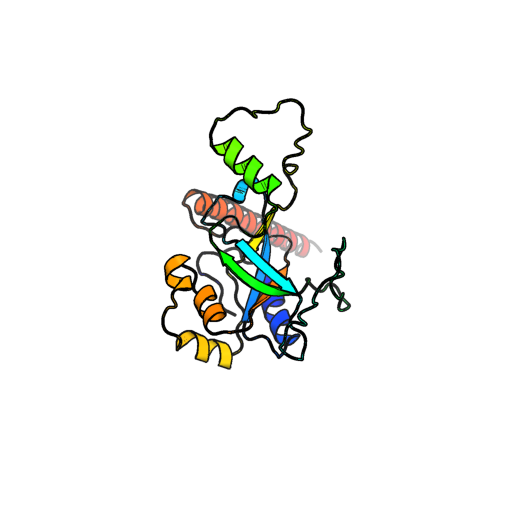ATOM 1298 C C . VAL A 1 181 ? 3.527 12.797 0.114 1.00 86.69 181 VAL A C 1
ATOM 1300 O O . VAL A 1 181 ? 3.918 12.036 -0.772 1.00 86.69 181 VAL A O 1
ATOM 1303 N N . GLN A 1 182 ? 4.196 13.904 0.440 1.00 75.81 182 GLN A N 1
ATOM 1304 C CA . GLN A 1 182 ? 5.370 14.374 -0.306 1.00 75.81 182 GLN A CA 1
ATOM 1305 C C . GLN A 1 182 ? 6.572 13.432 -0.202 1.00 75.81 182 GLN A C 1
ATOM 1307 O O . GLN A 1 182 ? 7.348 13.334 -1.147 1.00 75.81 182 GLN A O 1
ATOM 1312 N N . SER A 1 183 ? 6.729 12.741 0.926 1.00 67.44 183 SER A N 1
ATOM 1313 C CA . SER A 1 183 ? 7.762 11.728 1.096 1.00 67.44 183 SER A CA 1
ATOM 1314 C C . SER A 1 183 ? 7.327 10.668 2.101 1.00 67.44 183 SER A C 1
ATOM 1316 O O . SER A 1 183 ? 6.784 10.971 3.164 1.00 67.44 183 SER A O 1
ATOM 1318 N N . ALA A 1 184 ? 7.591 9.412 1.757 1.00 60.59 184 ALA A N 1
ATOM 1319 C CA . ALA A 1 184 ? 7.708 8.337 2.728 1.00 60.59 184 ALA A CA 1
ATOM 1320 C C . ALA A 1 184 ? 9.183 8.249 3.115 1.00 60.59 184 ALA A C 1
ATOM 1322 O O . ALA A 1 184 ? 10.050 8.216 2.238 1.00 60.59 184 ALA A O 1
ATOM 1323 N N . ARG A 1 185 ? 9.496 8.264 4.412 1.00 60.56 185 ARG A N 1
ATOM 1324 C CA . ARG A 1 185 ? 10.853 7.903 4.831 1.00 60.56 185 ARG A CA 1
ATOM 1325 C C . ARG A 1 185 ? 11.039 6.417 4.565 1.00 60.56 185 ARG A C 1
ATOM 1327 O O . ARG A 1 185 ? 10.088 5.663 4.691 1.00 60.56 185 ARG A O 1
ATOM 1334 N N . SER A 1 186 ? 12.240 6.031 4.155 1.00 55.25 186 SER A N 1
ATOM 1335 C CA . SER A 1 186 ? 12.543 4.639 3.846 1.00 55.25 186 SER A CA 1
ATOM 1336 C C . SER A 1 186 ? 12.355 3.758 5.080 1.00 55.25 186 SER A C 1
ATOM 1338 O O . SER A 1 186 ? 12.908 4.073 6.141 1.00 55.25 186 SER A O 1
ATOM 1340 N N . GLY A 1 187 ? 11.641 2.647 4.902 1.00 57.09 187 GLY A N 1
ATOM 1341 C CA . GLY A 1 187 ? 11.711 1.502 5.797 1.00 57.09 187 GLY A CA 1
ATOM 1342 C C . GLY A 1 187 ? 13.139 0.963 5.907 1.00 57.09 187 GLY A C 1
ATOM 1343 O O . GLY A 1 187 ? 14.009 1.266 5.082 1.00 57.09 187 GLY A O 1
ATOM 1344 N N . VAL A 1 188 ? 13.401 0.214 6.971 1.00 57.34 188 VAL A N 1
ATOM 1345 C CA . VAL A 1 188 ? 14.711 -0.378 7.253 1.00 57.34 188 VAL A CA 1
ATOM 1346 C C . VAL A 1 188 ? 14.684 -1.848 6.869 1.00 57.34 188 VAL A C 1
ATOM 1348 O O . VAL A 1 188 ? 14.354 -2.704 7.686 1.00 57.34 188 VAL A O 1
ATOM 1351 N N . ASP A 1 189 ? 15.071 -2.119 5.624 1.00 57.75 189 ASP A N 1
ATOM 1352 C CA . ASP A 1 189 ? 15.051 -3.466 5.040 1.00 57.75 189 ASP A CA 1
ATOM 1353 C C . ASP A 1 189 ? 16.451 -4.093 4.958 1.00 57.75 189 ASP A C 1
ATOM 1355 O O . ASP A 1 189 ? 16.597 -5.315 4.874 1.00 57.75 189 ASP A O 1
ATOM 1359 N N . THR A 1 190 ? 17.504 -3.269 4.993 1.00 61.59 190 THR A N 1
ATOM 1360 C CA . THR A 1 190 ? 18.901 -3.706 4.856 1.00 61.59 190 THR A CA 1
ATOM 1361 C C . THR A 1 190 ? 19.776 -3.292 6.039 1.00 61.59 190 THR A C 1
ATOM 1363 O O . THR A 1 190 ? 19.422 -2.439 6.862 1.00 61.59 190 THR A O 1
ATOM 1366 N N . ARG A 1 191 ? 20.967 -3.900 6.134 1.00 68.75 191 ARG A N 1
ATOM 1367 C CA . ARG A 1 191 ? 21.976 -3.510 7.130 1.00 68.75 191 ARG A CA 1
ATOM 1368 C C . ARG A 1 191 ? 22.412 -2.063 6.914 1.00 68.75 191 ARG A C 1
ATOM 1370 O O . ARG A 1 191 ? 22.575 -1.324 7.881 1.00 68.75 191 ARG A O 1
ATOM 1377 N N . GLU A 1 192 ? 22.557 -1.662 5.662 1.00 68.19 192 GLU A N 1
ATOM 1378 C CA . GLU A 1 192 ? 22.922 -0.316 5.245 1.00 68.19 192 GLU A CA 1
ATOM 1379 C C . GLU A 1 192 ? 21.848 0.703 5.657 1.00 68.19 192 GLU A C 1
ATOM 1381 O O . GLU A 1 192 ? 22.186 1.760 6.198 1.00 68.19 192 GLU A O 1
ATOM 1386 N N . ASP A 1 193 ? 20.562 0.366 5.502 1.00 66.06 193 ASP A N 1
ATOM 1387 C CA . ASP A 1 193 ? 19.445 1.206 5.961 1.00 66.06 193 ASP A CA 1
ATOM 1388 C C . ASP A 1 193 ? 19.448 1.357 7.484 1.00 66.06 193 ASP A C 1
ATOM 1390 O O . ASP A 1 193 ? 19.251 2.454 8.010 1.00 66.06 193 ASP A O 1
ATOM 1394 N N . TYR A 1 194 ? 19.732 0.272 8.209 1.00 67.38 194 TYR A N 1
ATOM 1395 C CA . TYR A 1 194 ? 19.832 0.302 9.666 1.00 67.38 194 TYR A CA 1
ATOM 1396 C C . TYR A 1 194 ? 21.001 1.175 10.134 1.00 67.38 194 TYR A C 1
ATOM 1398 O O . TYR A 1 194 ? 20.860 1.976 11.061 1.00 67.38 194 TYR A O 1
ATOM 1406 N N . GLU A 1 195 ? 22.158 1.070 9.483 1.00 75.75 195 GLU A N 1
ATOM 1407 C CA . GLU A 1 195 ? 23.318 1.912 9.775 1.00 75.75 195 GLU A CA 1
ATOM 1408 C C . GLU A 1 195 ? 23.037 3.389 9.474 1.00 75.75 195 GLU A C 1
ATOM 1410 O O . GLU A 1 195 ? 23.415 4.267 10.260 1.00 75.75 195 GLU A O 1
ATOM 1415 N N . MET A 1 196 ? 22.331 3.674 8.378 1.00 68.56 196 MET A N 1
ATOM 1416 C CA . MET A 1 196 ? 21.886 5.022 8.036 1.00 68.56 196 MET A CA 1
ATOM 1417 C C . MET A 1 196 ? 20.899 5.563 9.078 1.00 68.56 196 MET A C 1
ATOM 1419 O O . MET A 1 196 ? 21.085 6.678 9.576 1.00 68.56 196 MET A O 1
ATOM 1423 N N . LEU A 1 197 ? 19.914 4.756 9.488 1.00 71.25 197 LEU A N 1
ATOM 1424 C CA . LEU A 1 197 ? 18.978 5.082 10.562 1.00 71.25 197 LEU A CA 1
ATOM 1425 C C . LEU A 1 197 ? 19.729 5.419 11.854 1.00 71.25 197 LEU A C 1
ATOM 1427 O O . LEU A 1 197 ? 19.479 6.460 12.464 1.00 71.25 197 LEU A O 1
ATOM 1431 N N . GLN A 1 198 ? 20.681 4.572 12.254 1.00 73.88 198 GLN A N 1
ATOM 1432 C CA . GLN A 1 198 ? 21.477 4.785 13.460 1.00 73.88 198 GLN A CA 1
ATOM 1433 C C . GLN A 1 198 ? 22.285 6.089 13.418 1.00 73.88 198 GLN A C 1
ATOM 1435 O O . GLN A 1 198 ? 22.499 6.701 14.470 1.00 73.88 198 GLN A O 1
ATOM 1440 N N . ARG A 1 199 ? 22.779 6.512 12.245 1.00 75.88 199 ARG A N 1
ATOM 1441 C CA . ARG A 1 199 ? 23.475 7.803 12.088 1.00 75.88 199 ARG A CA 1
ATOM 1442 C C . ARG A 1 199 ? 22.503 8.965 12.292 1.00 75.88 199 ARG A C 1
ATOM 1444 O O . ARG A 1 199 ? 22.742 9.804 13.159 1.00 75.88 199 ARG A O 1
ATOM 1451 N N . VAL A 1 200 ? 21.367 8.948 11.594 1.00 73.31 200 VAL A N 1
ATOM 1452 C CA . VAL A 1 200 ? 20.335 9.998 11.684 1.00 73.31 200 VAL A CA 1
ATOM 1453 C C . VAL A 1 200 ? 19.763 10.116 13.102 1.00 73.31 200 VAL A C 1
ATOM 1455 O O . VAL A 1 200 ? 19.578 11.224 13.611 1.00 73.31 200 VAL A O 1
ATOM 1458 N N . TRP A 1 201 ? 19.501 8.994 13.777 1.00 69.75 201 TRP A N 1
ATOM 1459 C CA . TRP A 1 201 ? 19.024 8.989 15.165 1.00 69.75 201 TRP A CA 1
ATOM 1460 C C . TRP A 1 201 ? 20.031 9.618 16.130 1.00 69.75 201 TRP A C 1
ATOM 1462 O O . TRP A 1 201 ? 19.655 10.474 16.934 1.00 69.75 201 TRP A O 1
ATOM 1472 N N . ARG A 1 202 ? 21.318 9.265 16.014 1.00 73.56 202 ARG A N 1
ATOM 1473 C CA . ARG A 1 202 ? 22.382 9.846 16.851 1.00 73.56 202 ARG A CA 1
ATOM 1474 C C . ARG A 1 202 ? 22.537 11.352 16.632 1.00 73.56 202 ARG A C 1
ATOM 1476 O O . ARG A 1 202 ? 22.726 12.100 17.593 1.00 73.56 202 ARG A O 1
ATOM 1483 N N . GLU A 1 203 ? 22.409 11.821 15.395 1.00 74.81 203 GLU A N 1
ATOM 1484 C CA . GLU A 1 203 ? 22.449 13.252 15.070 1.00 74.81 203 GLU A CA 1
ATOM 1485 C C . GLU A 1 203 ? 21.257 14.023 15.655 1.00 74.81 203 GLU A C 1
ATOM 1487 O O . GLU A 1 203 ? 21.429 15.138 16.163 1.00 74.81 203 GLU A O 1
ATOM 1492 N N . ARG A 1 204 ? 20.061 13.420 15.638 1.00 65.69 204 ARG A N 1
ATOM 1493 C CA . ARG A 1 204 ? 18.838 13.994 16.222 1.00 65.69 204 ARG A CA 1
ATOM 1494 C C . ARG A 1 204 ? 18.913 14.101 17.737 1.00 65.69 204 ARG A C 1
ATOM 1496 O O . ARG A 1 204 ? 18.632 15.174 18.267 1.00 65.69 204 ARG A O 1
ATOM 1503 N N . GLU A 1 205 ? 19.353 13.048 18.425 1.00 66.25 205 GLU A N 1
ATOM 1504 C CA . GLU A 1 205 ? 19.581 13.106 19.873 1.00 66.25 205 GLU A CA 1
ATOM 1505 C C . GLU A 1 205 ? 20.633 14.161 20.233 1.00 66.25 205 GLU A C 1
ATOM 1507 O O . GLU A 1 205 ? 20.443 14.941 21.167 1.00 66.25 205 GLU A O 1
ATOM 1512 N N . GLY A 1 206 ? 21.727 14.234 19.469 1.00 64.69 206 GLY A N 1
ATOM 1513 C CA . GLY A 1 206 ? 22.773 15.231 19.680 1.00 64.69 206 GLY A CA 1
ATOM 1514 C C . GLY A 1 206 ? 22.267 16.665 19.506 1.00 64.69 206 GLY A C 1
ATOM 1515 O O . GLY A 1 206 ? 22.572 17.532 20.324 1.00 64.69 206 GLY A O 1
ATOM 1516 N N . SER A 1 207 ? 21.473 16.929 18.466 1.00 60.62 207 SER A N 1
ATOM 1517 C CA . SER A 1 207 ? 20.910 18.259 18.192 1.00 60.62 207 SER A CA 1
ATOM 1518 C C . SER A 1 207 ? 19.817 18.654 19.186 1.00 60.62 207 SER A C 1
ATOM 1520 O O . SER A 1 207 ? 19.817 19.794 19.655 1.00 60.62 207 SER A O 1
ATOM 1522 N N . ALA A 1 208 ? 18.956 17.714 19.588 1.00 60.03 208 ALA A N 1
ATOM 1523 C CA . ALA A 1 208 ? 17.958 17.928 20.632 1.00 60.03 208 ALA A CA 1
ATOM 1524 C C . ALA A 1 208 ? 18.627 18.263 21.977 1.00 60.03 208 ALA A C 1
ATOM 1526 O O . ALA A 1 208 ? 18.343 19.317 22.551 1.00 60.03 208 ALA A O 1
ATOM 1527 N N . ARG A 1 209 ? 19.616 17.465 22.411 1.00 60.16 209 ARG A N 1
ATOM 1528 C CA . ARG A 1 209 ? 20.375 17.697 23.657 1.00 60.16 209 ARG A CA 1
ATOM 1529 C C . ARG A 1 209 ? 21.163 19.013 23.633 1.00 60.16 209 ARG A C 1
ATOM 1531 O O . ARG A 1 209 ? 21.225 19.706 24.648 1.00 60.16 209 ARG A O 1
ATOM 1538 N N . ARG A 1 210 ? 21.737 19.406 22.485 1.00 59.66 210 ARG A N 1
ATOM 1539 C CA . ARG A 1 210 ? 22.402 20.717 22.315 1.00 59.66 210 ARG A CA 1
ATOM 1540 C C . ARG A 1 210 ? 21.417 21.881 22.429 1.00 59.66 210 ARG A C 1
ATOM 1542 O O . ARG A 1 210 ? 21.715 22.852 23.121 1.00 59.66 210 ARG A O 1
ATOM 1549 N N . SER A 1 211 ? 20.247 21.771 21.799 1.00 59.59 211 SER A N 1
ATOM 1550 C CA . SER A 1 211 ? 19.205 22.805 21.859 1.00 59.59 211 SER A CA 1
ATOM 1551 C C . SER A 1 211 ? 18.620 22.967 23.269 1.00 59.59 211 SER A C 1
ATOM 1553 O O . SER A 1 211 ? 18.382 24.086 23.717 1.00 59.59 211 SER A O 1
ATOM 1555 N N . GLU A 1 212 ? 18.465 21.868 24.010 1.00 61.44 212 GLU A N 1
ATOM 1556 C CA . GLU A 1 212 ? 17.962 21.871 25.384 1.00 61.44 212 GLU A CA 1
ATOM 1557 C C . GLU A 1 212 ? 18.994 22.434 26.373 1.00 61.44 212 GLU A C 1
ATOM 1559 O O . GLU A 1 212 ? 18.656 23.235 27.248 1.00 61.44 212 GLU A O 1
ATOM 1564 N N . ARG A 1 213 ? 20.280 22.106 26.184 1.00 61.19 213 ARG A N 1
ATOM 1565 C CA . ARG A 1 213 ? 21.385 22.669 26.974 1.00 61.19 213 ARG A CA 1
ATOM 1566 C C . ARG A 1 213 ? 21.558 24.173 26.738 1.00 61.19 213 ARG A C 1
ATOM 1568 O O . ARG A 1 213 ? 21.793 24.899 27.699 1.00 61.19 213 ARG A O 1
ATOM 1575 N N . ALA A 1 214 ? 21.392 24.648 25.501 1.00 61.00 214 ALA A N 1
ATOM 1576 C CA . ALA A 1 214 ? 21.416 26.077 25.178 1.00 61.00 214 ALA A CA 1
ATOM 1577 C C . ALA A 1 214 ? 20.236 26.840 25.813 1.00 61.00 214 ALA A C 1
ATOM 1579 O O . ALA A 1 214 ? 20.435 27.911 26.380 1.00 61.00 214 ALA A O 1
ATOM 1580 N N . LYS A 1 215 ? 19.026 26.259 25.804 1.00 65.31 215 LYS A N 1
ATOM 1581 C CA . LYS A 1 215 ? 17.848 26.833 26.482 1.00 65.31 215 LYS A CA 1
ATOM 1582 C C . LYS A 1 215 ? 18.023 26.911 28.002 1.00 65.31 215 LYS A C 1
ATOM 1584 O O . LYS A 1 215 ? 17.668 27.922 28.596 1.00 65.31 215 LYS A O 1
ATOM 1589 N N . ARG A 1 216 ? 18.609 25.883 28.631 1.00 61.75 216 ARG A N 1
ATOM 1590 C CA . ARG A 1 216 ? 18.916 25.901 30.075 1.00 61.75 216 ARG A CA 1
ATOM 1591 C C . ARG A 1 216 ? 20.016 26.901 30.432 1.00 61.75 216 ARG A C 1
ATOM 1593 O O . ARG A 1 216 ? 19.899 27.559 31.452 1.00 61.75 216 ARG A O 1
ATOM 1600 N N . ALA A 1 217 ? 21.048 27.048 29.601 1.00 61.19 217 ALA A N 1
ATOM 1601 C CA . ALA A 1 217 ? 22.120 28.018 29.840 1.00 61.19 217 ALA A CA 1
ATOM 1602 C C . ALA A 1 217 ? 21.654 29.481 29.698 1.00 61.19 217 ALA A C 1
ATOM 1604 O O . ALA A 1 217 ? 22.164 30.344 30.402 1.00 61.19 217 ALA A O 1
ATOM 1605 N N . GLY A 1 218 ? 20.670 29.758 28.833 1.00 55.25 218 GLY A N 1
ATOM 1606 C CA . GLY A 1 218 ? 20.064 31.089 28.702 1.00 55.25 218 GLY A CA 1
ATOM 1607 C C . GLY A 1 218 ? 19.079 31.460 29.820 1.00 55.25 218 GLY A C 1
ATOM 1608 O O . GLY A 1 218 ? 18.836 32.640 30.038 1.00 55.25 218 GLY A O 1
ATOM 1609 N N . ALA A 1 219 ? 18.528 30.479 30.545 1.00 55.81 219 ALA A N 1
ATOM 1610 C CA . ALA A 1 219 ? 17.567 30.708 31.630 1.00 55.81 219 ALA A CA 1
ATOM 1611 C C . ALA A 1 219 ? 18.223 31.026 32.990 1.00 55.81 219 ALA A C 1
ATOM 1613 O O . ALA A 1 219 ? 17.550 31.525 33.885 1.00 55.81 219 ALA A O 1
ATOM 1614 N N . THR A 1 220 ? 19.522 30.758 33.153 1.00 55.59 220 THR A N 1
ATOM 1615 C CA . THR A 1 220 ? 20.274 30.999 34.402 1.00 55.59 220 THR A CA 1
ATOM 1616 C C . THR A 1 220 ? 21.037 32.335 34.398 1.00 55.59 220 THR A C 1
ATOM 1618 O O . THR A 1 220 ? 21.876 32.561 35.264 1.00 55.59 220 THR A O 1
ATOM 1621 N N . GLY A 1 221 ? 20.805 33.192 33.398 1.00 54.62 221 GLY A N 1
ATOM 1622 C CA . GLY A 1 221 ? 21.560 34.429 33.157 1.00 54.62 221 GLY A CA 1
ATOM 1623 C C . GLY A 1 221 ? 20.747 35.724 33.249 1.00 54.62 221 GLY A C 1
ATOM 1624 O O . GLY A 1 221 ? 21.081 36.667 32.535 1.00 54.62 221 GLY A O 1
ATOM 1625 N N . ILE A 1 222 ? 19.687 35.764 34.066 1.00 39.78 222 ILE A N 1
ATOM 1626 C CA . ILE A 1 222 ? 18.925 36.984 34.400 1.00 39.78 222 ILE A CA 1
ATOM 1627 C C . ILE A 1 222 ? 18.929 37.163 35.915 1.00 39.78 222 ILE A C 1
ATOM 1629 O O . ILE A 1 222 ? 18.658 36.155 36.607 1.00 39.78 222 ILE A O 1
#

Organism: Emiliania huxleyi (NCBI:txid2903)

InterPro domains:
  IPR003329 Acylneuraminate cytidylyltransferase [PF02348] (1-176)
  IPR029044 Nucleotide-diphospho-sugar transferases [G3DSA:3.90.550.10] (1-204)
  IPR029044 Nucleotide-diphospho-sugar transferases [SSF53448] (1-204)

Radius of gyration: 21.38 Å; chains: 1; bounding box: 47×53×68 Å